Protein AF-A0A060T734-F1 (afdb_monomer)

Nearest PDB structures (foldseek):
  4v3p-assembly1_LH  TM=5.294E-01  e=1.440E-03  Triticum aestivum
  4v6i-assembly1_BH  TM=5.398E-01  e=3.340E-03  Saccharomyces cerevisiae

Organism: Blastobotrys adeninivorans (NCBI:txid409370)

pLDDT: mean 81.85, std 12.77, range [42.41, 95.62]

Solvent-accessible surface area (backbone atoms only — not comparable to full-atom values): 12735 Å² total; per-residue (Å²): 135,84,82,78,60,64,44,82,44,71,43,83,39,83,48,68,88,78,74,77,67,66,75,45,75,65,92,60,32,67,62,54,47,52,52,51,27,66,61,30,36,64,51,12,55,41,44,50,45,38,72,76,41,89,72,85,57,79,79,55,73,62,67,78,42,43,32,68,23,64,70,51,30,52,49,51,44,52,60,63,58,50,62,91,78,53,51,77,74,56,64,69,49,64,54,70,41,51,30,37,37,41,34,23,56,72,71,48,64,62,85,78,51,67,55,50,61,60,52,36,43,57,27,32,73,79,48,68,27,38,57,40,60,38,47,74,62,42,27,64,51,37,11,59,23,39,56,34,89,86,43,68,34,25,37,22,35,33,66,29,102,80,64,89,50,84,72,46,66,68,48,46,60,59,55,68,72,43,51,68,53,67,54,71,64,72,56,26,76,82,45,91,69,91,74,83,87,43,76,43,72,46,82,42,77,42,83,56,80,80,80,76,79,80,81,128

Radius of gyration: 24.1 Å; Cα contacts (8 Å, |Δi|>4): 321; chains: 1; bounding box: 54×39×92 Å

Structure (mmCIF, N/CA/C/O backbone):
data_AF-A0A060T734-F1
#
_entry.id   AF-A0A060T734-F1
#
loop_
_atom_site.group_PDB
_atom_site.id
_atom_site.type_symbol
_atom_site.label_atom_id
_atom_site.label_alt_id
_atom_site.label_comp_id
_atom_site.label_asym_id
_atom_site.label_entity_id
_atom_site.label_seq_id
_atom_site.pdbx_PDB_ins_code
_atom_site.Cartn_x
_atom_site.Cartn_y
_atom_site.Cartn_z
_atom_site.occupancy
_atom_site.B_iso_or_equiv
_atom_site.auth_seq_id
_atom_site.auth_comp_id
_atom_site.auth_asym_id
_atom_site.auth_atom_id
_atom_site.pdbx_PDB_model_num
ATOM 1 N N . MET A 1 1 ? -14.421 -9.591 -49.757 1.00 42.41 1 MET A N 1
ATOM 2 C CA . MET A 1 1 ? -13.595 -8.558 -49.090 1.00 42.41 1 MET A CA 1
ATOM 3 C C . MET A 1 1 ? -12.129 -8.926 -49.270 1.00 42.41 1 MET A C 1
ATOM 5 O O . MET A 1 1 ? -11.743 -10.010 -48.858 1.00 42.41 1 MET A O 1
ATOM 9 N N . ALA A 1 2 ? -11.332 -8.102 -49.953 1.00 51.59 2 ALA A N 1
ATOM 10 C CA . ALA A 1 2 ? -9.913 -8.394 -50.168 1.00 51.59 2 ALA A CA 1
ATOM 11 C C . ALA A 1 2 ? -9.102 -7.996 -48.924 1.00 51.59 2 ALA A C 1
ATOM 13 O O . ALA A 1 2 ? -9.102 -6.828 -48.549 1.00 51.59 2 ALA A O 1
ATOM 14 N N . LEU A 1 3 ? -8.414 -8.957 -48.301 1.00 57.66 3 LEU A N 1
ATOM 15 C CA . LEU A 1 3 ? -7.484 -8.716 -47.194 1.00 57.66 3 LEU A CA 1
ATOM 16 C C . LEU A 1 3 ? -6.341 -7.804 -47.666 1.00 57.66 3 LEU A C 1
ATOM 18 O O . LEU A 1 3 ? -5.528 -8.185 -48.513 1.00 57.66 3 LEU A O 1
ATOM 22 N N . GLU A 1 4 ? -6.286 -6.581 -47.139 1.00 69.69 4 GLU A N 1
ATOM 23 C CA . GLU A 1 4 ? -5.155 -5.679 -47.349 1.00 69.69 4 GLU A CA 1
ATOM 24 C C . GLU A 1 4 ? -3.894 -6.276 -46.714 1.00 69.69 4 GLU A C 1
ATOM 26 O O . GLU A 1 4 ? -3.856 -6.571 -45.518 1.00 69.69 4 GLU A O 1
ATOM 31 N N . LYS A 1 5 ? -2.841 -6.463 -47.518 1.00 78.44 5 LYS A N 1
ATOM 32 C CA . LYS A 1 5 ? -1.548 -6.959 -47.031 1.00 78.44 5 LYS A CA 1
ATOM 33 C C . LYS A 1 5 ? -0.946 -5.934 -46.060 1.00 78.44 5 LYS A C 1
ATOM 35 O O . LYS A 1 5 ? -0.824 -4.755 -46.396 1.00 78.44 5 LYS A O 1
ATOM 40 N N . ARG A 1 6 ? -0.561 -6.379 -44.861 1.00 83.69 6 ARG A N 1
ATOM 41 C CA . ARG A 1 6 ? 0.092 -5.553 -43.832 1.00 83.69 6 ARG A CA 1
ATOM 42 C C . ARG A 1 6 ? 1.538 -5.995 -43.641 1.00 83.69 6 ARG A C 1
ATOM 44 O O . ARG A 1 6 ? 1.807 -7.185 -43.515 1.00 83.69 6 ARG A O 1
ATOM 51 N N . ALA A 1 7 ? 2.453 -5.034 -43.590 1.00 84.88 7 ALA A N 1
ATOM 52 C CA . ALA A 1 7 ? 3.851 -5.268 -43.250 1.00 84.88 7 ALA A CA 1
ATOM 53 C C . ALA A 1 7 ? 4.059 -5.122 -41.7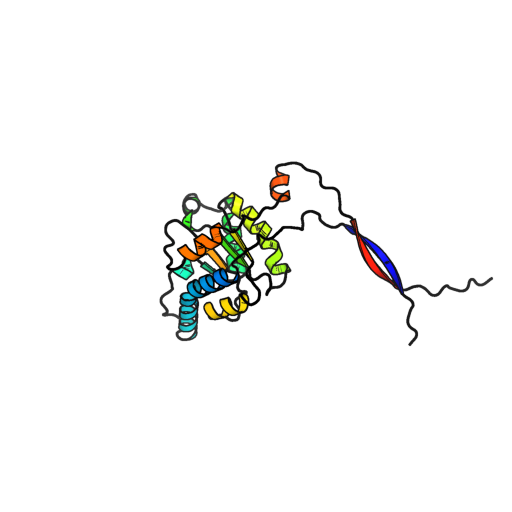40 1.00 84.88 7 ALA A C 1
ATOM 55 O O . ALA A 1 7 ? 3.438 -4.274 -41.097 1.00 84.88 7 ALA A O 1
ATOM 56 N N . THR A 1 8 ? 4.961 -5.924 -41.178 1.00 89.00 8 THR A N 1
ATOM 57 C CA . THR A 1 8 ? 5.454 -5.722 -39.811 1.00 89.00 8 THR A CA 1
ATOM 58 C C . THR A 1 8 ? 6.559 -4.668 -39.837 1.00 89.00 8 THR A C 1
ATOM 60 O O . THR A 1 8 ? 7.522 -4.811 -40.582 1.00 89.00 8 THR A O 1
ATOM 63 N N . VAL A 1 9 ? 6.440 -3.633 -39.008 1.00 88.81 9 VAL A N 1
ATOM 64 C CA . VAL A 1 9 ? 7.423 -2.556 -38.844 1.00 88.81 9 VAL A CA 1
ATOM 65 C C . VAL A 1 9 ? 7.776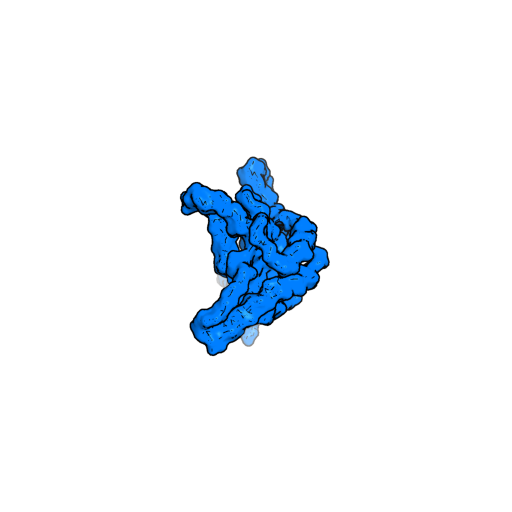 -2.435 -37.366 1.00 88.81 9 VAL A C 1
ATOM 67 O O . VAL A 1 9 ? 6.889 -2.274 -36.526 1.00 88.81 9 VAL A O 1
ATOM 70 N N . PHE A 1 10 ? 9.064 -2.478 -37.036 1.00 89.75 10 PHE A N 1
ATOM 71 C CA . PHE A 1 10 ? 9.544 -2.229 -35.678 1.00 89.75 10 PHE A CA 1
ATOM 72 C C . PHE A 1 10 ? 9.790 -0.735 -35.487 1.00 89.75 10 PHE A C 1
ATOM 74 O O . PHE A 1 10 ? 10.616 -0.146 -36.182 1.00 89.75 10 PHE A O 1
ATOM 81 N N . ARG A 1 11 ? 9.061 -0.114 -34.558 1.00 89.75 11 ARG A N 1
ATOM 82 C CA . ARG A 1 11 ? 9.262 1.288 -34.181 1.00 89.75 11 ARG A CA 1
ATOM 83 C C . ARG A 1 11 ? 10.166 1.357 -32.952 1.00 89.75 11 ARG A C 1
ATOM 85 O O . ARG A 1 11 ? 9.868 0.668 -31.976 1.00 89.75 11 ARG A O 1
ATOM 92 N N . PRO A 1 12 ? 11.239 2.160 -32.961 1.00 89.50 12 PRO A N 1
ATOM 93 C CA . PRO A 1 12 ? 12.033 2.372 -31.762 1.00 89.50 12 PRO A CA 1
ATOM 94 C C . PRO A 1 12 ? 11.203 3.148 -30.733 1.00 89.50 12 PRO A C 1
ATOM 96 O O . PRO A 1 12 ? 10.601 4.172 -31.049 1.00 89.50 12 PRO A O 1
ATOM 99 N N . VAL A 1 13 ? 11.164 2.647 -29.505 1.00 88.69 13 VAL A N 1
ATOM 100 C CA . VAL A 1 13 ? 10.526 3.277 -28.350 1.00 88.69 13 VAL A CA 1
ATOM 101 C C . VAL A 1 13 ? 11.570 3.380 -27.252 1.00 88.69 13 VAL A C 1
ATOM 103 O O . VAL A 1 13 ? 12.252 2.404 -26.931 1.00 88.69 13 VAL A O 1
ATOM 106 N N . LEU A 1 14 ? 11.701 4.574 -26.685 1.00 86.69 14 LEU A N 1
ATOM 107 C CA . LEU A 1 14 ? 12.561 4.803 -25.536 1.00 86.69 14 LEU A CA 1
ATOM 108 C C . LEU A 1 14 ? 11.895 4.215 -24.286 1.00 86.69 14 LEU A C 1
ATOM 110 O O . LEU A 1 14 ? 10.774 4.577 -23.939 1.00 86.69 14 LEU A O 1
ATOM 114 N N . ASP A 1 15 ? 12.585 3.295 -23.627 1.00 81.81 15 ASP A N 1
ATOM 115 C CA . ASP A 1 15 ? 12.164 2.666 -22.381 1.00 81.81 15 ASP A CA 1
ATOM 116 C C . ASP A 1 15 ? 12.811 3.398 -21.203 1.00 81.81 15 ASP A C 1
ATOM 118 O O . ASP A 1 15 ? 14.006 3.699 -21.233 1.00 81.81 15 ASP A O 1
ATOM 122 N N . ASN A 1 16 ? 12.038 3.683 -20.154 1.00 76.94 16 ASN A N 1
ATOM 123 C CA . ASN A 1 16 ? 12.560 4.389 -18.990 1.00 76.94 16 ASN A CA 1
ATOM 124 C C . ASN A 1 16 ? 13.268 3.394 -18.043 1.00 76.94 16 ASN A C 1
ATOM 126 O O . ASN A 1 16 ? 12.584 2.598 -17.387 1.00 76.94 16 ASN A O 1
ATOM 130 N N . PRO A 1 17 ? 14.609 3.449 -17.898 1.00 68.12 17 PRO A N 1
ATOM 131 C CA . PRO A 1 17 ? 15.371 2.506 -17.074 1.00 68.12 17 PRO A CA 1
ATOM 132 C C . PRO A 1 17 ? 15.104 2.654 -15.566 1.00 68.12 17 PRO A C 1
ATOM 134 O O . PRO A 1 17 ? 15.580 1.838 -14.777 1.00 68.12 17 PRO A O 1
ATOM 137 N N . TYR A 1 18 ? 14.357 3.684 -15.161 1.00 70.38 18 TYR A N 1
ATOM 138 C CA . TYR A 1 18 ? 14.021 4.002 -13.775 1.00 70.38 18 TYR A CA 1
ATOM 139 C C . TYR A 1 18 ? 12.612 3.547 -13.363 1.00 70.38 18 TYR A C 1
ATOM 141 O O . TYR A 1 18 ? 12.268 3.602 -12.187 1.00 70.38 18 TYR A O 1
ATOM 149 N N . THR A 1 19 ? 11.804 3.036 -14.299 1.00 66.81 19 THR A N 1
ATOM 150 C CA . THR A 1 19 ? 10.428 2.567 -14.016 1.00 66.81 19 THR A CA 1
ATOM 151 C C . THR A 1 19 ? 10.353 1.200 -13.342 1.00 66.81 19 THR A C 1
ATOM 153 O O . THR A 1 19 ? 9.304 0.825 -12.824 1.00 66.81 19 THR A O 1
ATOM 156 N N . LYS A 1 20 ? 11.453 0.442 -13.322 1.00 70.31 20 LYS A N 1
ATOM 157 C CA . LYS A 1 20 ? 11.514 -0.868 -12.668 1.00 70.31 20 LYS A CA 1
ATOM 158 C C . LYS A 1 20 ? 11.809 -0.686 -11.182 1.00 70.31 20 LYS A C 1
ATOM 160 O O . LYS A 1 20 ? 12.956 -0.812 -10.763 1.00 70.31 20 LYS A O 1
ATOM 165 N N . VAL A 1 21 ? 10.786 -0.337 -10.407 1.00 76.12 21 VAL A N 1
ATOM 166 C CA . VAL A 1 21 ? 10.871 -0.406 -8.946 1.00 76.12 21 VAL A CA 1
ATOM 167 C C . VAL A 1 21 ? 10.435 -1.798 -8.511 1.00 76.12 21 VAL A C 1
ATOM 169 O O . VAL A 1 21 ? 9.322 -2.235 -8.813 1.00 76.12 21 VAL A O 1
ATOM 172 N N . GLU A 1 22 ? 11.340 -2.508 -7.848 1.00 82.19 22 GLU A N 1
ATOM 173 C CA . GLU A 1 22 ? 11.054 -3.825 -7.296 1.00 82.19 22 GLU A CA 1
ATOM 174 C C . GLU A 1 22 ? 10.226 -3.675 -6.023 1.00 82.19 22 GLU A C 1
ATOM 176 O O . GLU A 1 22 ? 10.495 -2.829 -5.169 1.00 82.19 22 GLU A O 1
ATOM 181 N N . TRP A 1 23 ? 9.184 -4.492 -5.928 1.00 88.31 23 TRP A N 1
ATOM 182 C CA . TRP A 1 23 ? 8.407 -4.614 -4.706 1.00 88.31 23 TRP A CA 1
ATOM 183 C C . TRP A 1 23 ? 9.128 -5.588 -3.777 1.00 88.31 23 TRP A C 1
ATOM 185 O O . TRP A 1 23 ? 9.642 -6.599 -4.265 1.00 88.31 23 TRP A O 1
ATOM 195 N N . PRO A 1 24 ? 9.172 -5.316 -2.467 1.00 88.50 24 PRO A N 1
ATOM 196 C CA . PRO A 1 24 ? 9.787 -6.236 -1.525 1.00 88.50 24 PRO A CA 1
ATOM 197 C C . PRO A 1 24 ? 9.024 -7.567 -1.521 1.00 88.50 24 PRO A C 1
ATOM 199 O O . PRO A 1 24 ? 7.791 -7.595 -1.544 1.00 88.50 24 PRO A O 1
ATOM 202 N N . SER A 1 25 ? 9.763 -8.676 -1.527 1.00 83.25 25 SER A N 1
ATOM 203 C CA . SER A 1 25 ? 9.181 -10.015 -1.467 1.00 83.25 25 SER A CA 1
ATOM 204 C C . SER A 1 25 ? 8.690 -10.330 -0.059 1.00 83.25 25 SER A C 1
ATOM 206 O O . SER A 1 25 ? 9.354 -9.999 0.923 1.00 83.25 25 SER A O 1
ATOM 208 N N . VAL A 1 26 ? 7.554 -11.017 0.026 1.00 84.69 26 VAL A N 1
ATOM 209 C CA . VAL A 1 26 ? 6.894 -11.389 1.279 1.00 84.69 26 VAL A CA 1
ATOM 210 C C . VAL A 1 26 ? 6.763 -12.910 1.312 1.00 84.69 26 VAL A C 1
ATOM 212 O O . VAL A 1 26 ? 6.145 -13.479 0.414 1.00 84.69 26 VAL A O 1
ATOM 215 N N . SER A 1 27 ? 7.350 -13.567 2.315 1.00 80.06 27 SER A N 1
ATOM 216 C CA . SER A 1 27 ? 7.319 -15.035 2.440 1.00 80.06 27 SER A CA 1
ATOM 217 C C . SER A 1 27 ? 5.976 -15.549 2.976 1.00 80.06 27 SER A C 1
ATOM 219 O O . SER A 1 27 ? 5.422 -16.499 2.436 1.00 80.06 27 SER A O 1
ATOM 221 N N . ASP A 1 28 ? 5.415 -14.888 3.995 1.00 88.12 28 ASP A N 1
ATOM 222 C CA . ASP A 1 28 ? 4.201 -15.313 4.712 1.00 88.12 28 ASP A CA 1
ATOM 223 C C . ASP A 1 28 ? 2.985 -14.408 4.410 1.00 88.12 28 ASP A C 1
ATOM 225 O O . ASP A 1 28 ? 2.300 -13.910 5.305 1.00 88.12 28 ASP A O 1
ATOM 229 N N . GLY A 1 29 ? 2.706 -14.168 3.124 1.00 87.81 29 GLY A N 1
ATOM 230 C CA . GLY A 1 29 ? 1.639 -13.251 2.691 1.00 87.81 29 GLY A CA 1
ATOM 231 C C . GLY A 1 29 ? 0.219 -13.645 3.134 1.00 87.81 29 GLY A C 1
ATOM 232 O O . GLY A 1 29 ? -0.605 -12.769 3.405 1.00 87.81 29 GLY A O 1
ATOM 233 N N . GLU A 1 30 ? -0.074 -14.946 3.237 1.00 91.56 30 GLU A N 1
ATOM 234 C CA . GLU A 1 30 ? -1.381 -15.445 3.704 1.00 91.56 30 GLU A CA 1
ATOM 235 C C . GLU A 1 30 ? -1.593 -15.142 5.193 1.00 91.56 30 GLU A C 1
ATOM 237 O O . GLU A 1 30 ? -2.595 -14.523 5.545 1.00 91.56 30 GLU A O 1
ATOM 242 N N . LYS A 1 31 ? -0.608 -15.459 6.047 1.00 91.50 31 LYS A N 1
ATOM 243 C CA . LYS A 1 31 ? -0.665 -15.168 7.491 1.00 91.50 31 LYS A CA 1
ATOM 244 C C . LYS A 1 31 ? -0.808 -13.670 7.762 1.00 91.50 31 LYS A C 1
ATOM 246 O O . LYS A 1 31 ? -1.604 -13.267 8.601 1.00 91.50 31 LYS A O 1
ATOM 251 N N . LEU A 1 32 ? -0.082 -12.834 7.012 1.00 91.56 32 LEU A N 1
ATOM 252 C CA . LEU A 1 32 ? -0.225 -11.375 7.086 1.00 91.56 32 LEU A CA 1
ATOM 253 C C . LEU A 1 32 ? -1.646 -10.921 6.746 1.00 91.56 32 LEU A C 1
ATOM 255 O O . LEU A 1 32 ? -2.170 -10.016 7.388 1.00 91.56 32 LEU A O 1
ATOM 259 N N . THR A 1 33 ? -2.272 -11.545 5.745 1.00 93.06 33 THR A N 1
ATOM 260 C CA . THR A 1 33 ? -3.654 -11.231 5.365 1.00 93.06 33 THR A CA 1
ATOM 261 C C . THR A 1 33 ? -4.628 -11.635 6.470 1.00 93.06 33 THR A C 1
ATOM 263 O O . THR A 1 33 ? -5.528 -10.864 6.779 1.00 93.06 33 THR A O 1
ATOM 266 N N . GLU A 1 34 ? -4.451 -12.809 7.075 1.00 93.44 34 GLU A N 1
ATOM 267 C CA . GLU A 1 34 ? -5.296 -13.298 8.173 1.00 93.44 34 GLU A CA 1
ATOM 268 C C . GLU A 1 34 ? -5.215 -12.388 9.403 1.00 93.44 34 GLU A C 1
ATOM 270 O O . GLU A 1 34 ? -6.246 -11.917 9.880 1.00 93.44 34 GLU A O 1
ATOM 275 N N . LEU A 1 35 ? -4.000 -12.057 9.854 1.00 91.75 35 LEU A N 1
ATOM 276 C CA . LEU A 1 35 ? -3.783 -11.145 10.981 1.00 91.75 35 LEU A CA 1
ATOM 277 C C . LEU A 1 35 ? -4.329 -9.741 10.695 1.00 91.75 35 LEU A C 1
ATOM 279 O O . LEU A 1 35 ? -4.934 -9.119 11.567 1.00 91.75 35 LEU A O 1
ATOM 283 N N . LEU A 1 36 ? -4.161 -9.243 9.465 1.00 91.88 36 LEU A N 1
ATOM 284 C CA . LEU A 1 36 ? -4.734 -7.962 9.055 1.00 91.88 36 LEU A CA 1
ATOM 285 C C . LEU A 1 36 ? -6.268 -7.998 9.064 1.00 91.88 36 LEU A C 1
ATOM 287 O O . LEU A 1 36 ? -6.890 -7.024 9.471 1.00 91.88 36 LEU A O 1
ATOM 291 N N . CYS A 1 37 ? -6.887 -9.099 8.633 1.00 92.81 37 CYS A N 1
ATOM 292 C CA . CYS A 1 37 ? -8.341 -9.241 8.691 1.00 92.81 37 CYS A CA 1
ATOM 293 C C . CYS A 1 37 ? -8.831 -9.254 10.142 1.00 92.81 37 CYS A C 1
ATOM 295 O O . CYS A 1 37 ? -9.729 -8.481 10.460 1.00 92.81 37 CYS A O 1
ATOM 297 N N . ALA A 1 38 ? -8.188 -10.026 11.024 1.00 91.81 38 ALA A N 1
ATOM 298 C CA . ALA A 1 38 ? -8.514 -10.060 12.451 1.00 91.81 38 ALA A CA 1
ATOM 299 C C . ALA A 1 38 ? -8.401 -8.670 13.107 1.00 91.81 38 ALA A C 1
ATOM 301 O O . ALA A 1 38 ? -9.259 -8.271 13.892 1.00 91.81 38 ALA A O 1
ATOM 302 N N . LEU A 1 39 ? -7.392 -7.881 12.720 1.00 90.56 39 LEU A N 1
ATOM 303 C CA . LEU A 1 39 ? -7.229 -6.494 13.170 1.00 90.56 39 LEU A CA 1
ATOM 304 C C . LEU A 1 39 ? -8.381 -5.579 12.710 1.00 90.56 39 LEU A C 1
ATOM 306 O O . LEU A 1 39 ? -8.729 -4.620 13.400 1.00 90.56 39 LEU A O 1
ATOM 310 N N . LEU A 1 40 ? -8.957 -5.846 11.535 1.00 90.62 40 LEU A N 1
ATOM 311 C CA . LEU A 1 40 ? -9.993 -5.022 10.906 1.00 90.62 40 LEU A CA 1
ATOM 312 C C . LEU A 1 40 ? -11.424 -5.451 11.260 1.00 90.62 40 LEU A C 1
ATOM 314 O O . LEU A 1 40 ? -12.335 -4.644 11.083 1.00 90.62 40 LEU A O 1
ATOM 318 N N . GLU A 1 41 ? -11.641 -6.645 11.814 1.00 90.25 41 GLU A N 1
ATOM 319 C CA . GLU A 1 41 ? -12.969 -7.123 12.240 1.00 90.25 41 GLU A CA 1
ATOM 320 C C . GLU A 1 41 ? -13.739 -6.124 13.133 1.00 90.25 41 GLU A C 1
ATOM 322 O O . GLU A 1 41 ? -14.921 -5.875 12.865 1.00 90.25 41 GLU A O 1
ATOM 327 N N . PRO A 1 42 ? -13.121 -5.458 14.137 1.00 89.75 42 PRO A N 1
ATOM 328 C CA . PRO A 1 42 ? -13.816 -4.446 14.936 1.00 89.75 42 PRO A CA 1
ATOM 329 C C . PRO A 1 42 ? -14.321 -3.260 14.102 1.00 89.75 42 PRO A C 1
ATOM 331 O O . PRO A 1 42 ? -15.325 -2.632 14.450 1.00 89.75 42 PRO A O 1
ATOM 334 N N . VAL A 1 43 ? -13.636 -2.940 12.998 1.00 89.81 43 VAL A N 1
ATOM 335 C CA . VAL A 1 43 ? -14.051 -1.897 12.051 1.00 89.81 43 VAL A CA 1
ATOM 336 C C . VAL A 1 43 ? -15.262 -2.360 11.243 1.00 89.81 43 VAL A C 1
ATOM 338 O O . VAL A 1 43 ? -16.187 -1.569 11.053 1.00 89.81 43 VAL A O 1
ATOM 341 N N . GLY A 1 44 ? -15.301 -3.633 10.840 1.00 89.81 44 GLY A N 1
ATOM 342 C CA . GLY A 1 44 ? -16.466 -4.253 10.206 1.00 89.81 44 GLY A CA 1
ATOM 343 C C . GLY A 1 44 ? -17.722 -4.153 11.055 1.00 89.81 44 GLY A C 1
ATOM 344 O O . GLY A 1 44 ? -18.726 -3.592 10.612 1.00 89.81 44 GLY A O 1
ATOM 345 N N . VAL A 1 45 ? -17.637 -4.585 12.315 1.00 90.12 45 VAL A N 1
ATOM 346 C CA . VAL A 1 45 ? -18.753 -4.494 13.270 1.00 90.12 45 VAL A CA 1
ATOM 347 C C . VAL A 1 45 ? -19.224 -3.046 13.428 1.00 90.12 45 VAL A C 1
ATOM 349 O O . VAL A 1 45 ? -20.422 -2.765 13.382 1.00 90.12 45 VAL A O 1
ATOM 352 N N . TYR A 1 46 ? -18.293 -2.097 13.556 1.00 90.19 46 TYR A N 1
ATOM 353 C CA . TYR A 1 46 ? -18.627 -0.675 13.636 1.00 90.19 46 TYR A CA 1
ATOM 354 C C . TYR A 1 46 ? -19.357 -0.166 12.384 1.00 90.19 46 TYR A C 1
ATOM 356 O O . TYR A 1 46 ? -20.368 0.531 12.501 1.00 90.19 46 TYR A O 1
ATOM 364 N N . ASN A 1 47 ? -18.884 -0.530 11.191 1.00 89.38 47 ASN A N 1
ATOM 365 C CA . ASN A 1 47 ? -19.494 -0.124 9.927 1.00 89.38 47 ASN A CA 1
ATOM 366 C C . ASN A 1 47 ? -20.898 -0.713 9.748 1.00 89.38 47 ASN A C 1
ATOM 368 O O . ASN A 1 47 ? -21.797 -0.013 9.278 1.00 89.38 47 ASN A O 1
ATOM 372 N N . GLU A 1 48 ? -21.126 -1.960 10.164 1.00 88.06 48 GLU A N 1
ATOM 373 C CA . GLU A 1 48 ? -22.457 -2.569 10.148 1.00 88.06 48 GLU A CA 1
ATOM 374 C C . GLU A 1 48 ? -23.436 -1.866 11.089 1.00 88.06 48 GLU A C 1
ATOM 376 O O . GLU A 1 48 ? -24.568 -1.568 10.696 1.00 88.06 48 GLU A O 1
ATOM 381 N N . ILE A 1 49 ? -23.011 -1.575 12.323 1.00 86.88 49 ILE A N 1
ATOM 382 C CA . ILE A 1 49 ? -23.857 -0.873 13.296 1.00 86.88 49 ILE A CA 1
ATOM 383 C C . ILE A 1 49 ? -24.171 0.529 12.779 1.00 86.88 49 ILE A C 1
ATOM 385 O O . ILE A 1 49 ? -25.326 0.941 12.826 1.00 86.88 49 ILE A O 1
ATOM 389 N N . LYS A 1 50 ? -23.186 1.233 12.211 1.00 87.81 50 LYS A N 1
ATOM 390 C CA . LYS A 1 50 ? -23.368 2.566 11.624 1.00 87.81 50 LYS A CA 1
ATOM 391 C C . LYS A 1 50 ? -24.338 2.567 10.435 1.00 87.81 50 LYS A C 1
ATOM 393 O O . LYS A 1 50 ? -25.100 3.515 10.278 1.00 87.81 50 LYS A O 1
ATOM 398 N N . LYS A 1 51 ? -24.335 1.514 9.607 1.00 85.19 51 LYS A N 1
ATOM 399 C CA . LYS A 1 51 ? -25.305 1.341 8.508 1.00 85.19 51 LYS A CA 1
ATOM 400 C C . LYS A 1 51 ? -26.735 1.130 9.029 1.00 85.19 51 LYS A C 1
ATOM 402 O O . LYS A 1 51 ? -27.676 1.593 8.394 1.00 85.19 51 LYS A O 1
ATOM 407 N N . LYS A 1 52 ? -26.902 0.433 10.161 1.00 83.12 52 LYS A N 1
ATOM 408 C CA . LYS A 1 52 ? -28.216 0.092 10.750 1.00 83.12 52 LYS A CA 1
ATOM 409 C C . LYS A 1 52 ? -28.787 1.199 11.644 1.00 83.12 52 LYS A C 1
ATOM 411 O O . LYS A 1 52 ? -29.970 1.510 11.555 1.00 83.12 52 LYS A O 1
ATOM 416 N N . HIS A 1 53 ? -27.958 1.792 12.496 1.00 71.50 53 HIS A N 1
ATOM 417 C CA . HIS A 1 53 ? -28.309 2.856 13.431 1.00 71.50 53 HIS A CA 1
ATOM 418 C C . HIS A 1 53 ? -27.506 4.098 13.058 1.00 71.50 53 HIS A C 1
ATOM 420 O O . HIS A 1 53 ? -26.295 4.151 13.252 1.00 71.50 53 HIS A O 1
ATOM 426 N N . ASN A 1 54 ? -28.195 5.091 12.500 1.00 67.50 54 ASN A N 1
ATOM 427 C CA . ASN A 1 54 ? -27.628 6.190 11.719 1.00 67.50 54 ASN A CA 1
ATOM 428 C C . ASN A 1 54 ? -26.635 7.118 12.464 1.00 67.50 54 ASN A C 1
ATOM 430 O O . ASN A 1 54 ? -26.216 8.095 11.847 1.00 67.50 54 ASN A O 1
ATOM 434 N N . GLN A 1 55 ? -26.253 6.873 13.738 1.00 63.16 55 GLN A N 1
ATOM 435 C CA . GLN A 1 55 ? -25.198 7.660 14.411 1.00 63.16 55 GLN A CA 1
ATOM 436 C C . GLN A 1 55 ? -24.597 7.156 15.752 1.00 63.16 55 GLN A C 1
ATOM 438 O O . GLN A 1 55 ? -23.492 7.590 16.067 1.00 63.16 55 GLN A O 1
ATOM 443 N N . ASP A 1 56 ? -25.198 6.234 16.518 1.00 63.12 56 ASP A N 1
ATOM 444 C CA . ASP A 1 56 ? -24.793 6.008 17.935 1.00 63.12 56 ASP A CA 1
ATOM 445 C C . ASP A 1 56 ? -23.779 4.869 18.203 1.00 63.12 56 ASP A C 1
ATOM 447 O O . ASP A 1 56 ? -23.689 4.332 19.310 1.00 63.12 56 ASP A O 1
ATOM 451 N N . ALA A 1 57 ? -22.989 4.463 17.207 1.00 73.50 57 ALA A N 1
ATOM 452 C CA . ALA A 1 57 ? -22.005 3.393 17.386 1.00 73.50 57 ALA A CA 1
ATOM 453 C C . ALA A 1 57 ? -20.715 3.898 18.060 1.00 73.50 57 ALA A C 1
ATOM 455 O O . ALA A 1 57 ? -20.087 4.855 17.598 1.00 73.50 57 ALA A O 1
ATOM 456 N N . LYS A 1 58 ? -20.254 3.207 19.112 1.00 80.38 58 LYS A N 1
ATOM 457 C CA . LYS A 1 58 ? -18.950 3.476 19.742 1.00 80.38 58 LYS A CA 1
ATOM 458 C C . LYS A 1 58 ? -17.822 3.207 18.739 1.00 80.38 58 LYS A C 1
ATOM 460 O O . LYS A 1 58 ? -17.662 2.080 18.274 1.00 80.38 58 LYS A O 1
ATOM 465 N N . ARG A 1 59 ? -17.031 4.237 18.423 1.00 82.75 59 ARG A N 1
ATOM 466 C CA . ARG A 1 59 ? -15.909 4.140 17.478 1.00 82.75 59 ARG A CA 1
ATOM 467 C C . ARG A 1 59 ? -14.792 3.241 18.043 1.00 82.75 59 ARG A C 1
ATOM 469 O O . ARG A 1 59 ? -14.339 3.495 19.161 1.00 82.75 59 ARG A O 1
ATOM 476 N N . PRO A 1 60 ? -14.326 2.218 17.301 1.00 84.31 60 PRO A N 1
ATOM 477 C CA . PRO A 1 60 ? -13.175 1.415 17.700 1.00 84.31 60 PRO A CA 1
ATOM 478 C C . PRO A 1 60 ? -11.893 2.247 17.695 1.00 84.31 60 PRO A C 1
ATOM 480 O O . PRO A 1 60 ? -11.666 3.020 16.763 1.00 84.31 60 PRO A O 1
ATOM 483 N N . LYS A 1 61 ? -11.015 2.019 18.680 1.00 82.88 61 LYS A N 1
ATOM 484 C CA . LYS A 1 61 ? -9.688 2.659 18.752 1.00 82.88 61 LYS A CA 1
ATOM 485 C C . LYS A 1 61 ? -8.835 2.378 17.508 1.00 82.88 61 LYS A C 1
ATOM 487 O O . LYS A 1 61 ? -8.129 3.254 17.032 1.00 82.88 61 LYS A O 1
ATOM 492 N N . VAL A 1 62 ? -8.979 1.185 16.925 1.00 84.94 62 VAL A N 1
ATOM 493 C CA . VAL A 1 62 ? -8.271 0.768 15.701 1.00 84.94 62 VAL A CA 1
ATOM 494 C C . VAL A 1 62 ? -8.486 1.754 14.545 1.00 84.94 62 VAL A C 1
ATOM 496 O O . VAL A 1 62 ? -7.572 2.012 13.771 1.00 84.94 62 VAL A O 1
ATOM 499 N N . LEU A 1 63 ? -9.665 2.381 14.450 1.00 85.38 63 LEU A N 1
ATOM 500 C CA . LEU A 1 63 ? -9.987 3.318 13.368 1.00 85.38 63 LEU A CA 1
ATOM 501 C C . LEU A 1 63 ? -9.235 4.660 13.470 1.00 85.38 63 LEU A C 1
ATOM 503 O O . LEU A 1 63 ? -9.338 5.489 12.568 1.00 85.38 63 LEU A O 1
ATOM 507 N N . GLU A 1 64 ? -8.547 4.930 14.577 1.00 84.31 64 GLU A N 1
ATOM 508 C CA . GLU A 1 64 ? -7.677 6.106 14.724 1.00 84.31 64 GLU A CA 1
ATOM 509 C C . GLU A 1 64 ? -6.275 5.821 14.172 1.00 84.31 64 GLU A C 1
ATOM 511 O O . GLU A 1 64 ? -5.643 6.692 13.579 1.00 84.31 64 GLU A O 1
ATOM 516 N N . SER A 1 65 ? -5.827 4.573 14.282 1.00 86.81 65 SER A N 1
ATOM 517 C CA . SER A 1 65 ? -4.483 4.138 13.891 1.00 86.81 65 SER A CA 1
ATOM 518 C C . SER A 1 65 ? -4.408 3.565 12.475 1.00 86.81 65 SER A C 1
ATOM 520 O O . SER A 1 65 ? -3.316 3.306 11.968 1.00 86.81 65 SER A O 1
ATOM 522 N N . VAL A 1 66 ? -5.555 3.358 11.823 1.00 90.44 66 VAL A N 1
ATOM 523 C CA . VAL A 1 66 ? -5.649 2.722 10.506 1.00 90.44 66 VAL A CA 1
ATOM 524 C C . VAL A 1 66 ? -6.275 3.655 9.476 1.00 90.44 66 VAL A C 1
ATOM 526 O O . VAL A 1 66 ? -7.288 4.308 9.713 1.00 90.44 66 VAL A O 1
ATOM 529 N N . THR A 1 67 ? -5.683 3.676 8.286 1.00 92.12 67 THR A N 1
ATOM 530 C CA . THR A 1 67 ? -6.250 4.280 7.076 1.00 92.12 67 THR A CA 1
ATOM 531 C C . THR A 1 67 ? -6.739 3.179 6.151 1.00 92.12 67 THR A C 1
ATOM 533 O O . THR A 1 67 ? -6.041 2.186 5.954 1.00 92.12 67 THR A O 1
ATOM 536 N N . ILE A 1 68 ? -7.934 3.348 5.586 1.00 92.69 68 ILE A N 1
ATOM 537 C CA . ILE A 1 68 ? -8.564 2.349 4.722 1.00 92.69 68 ILE A CA 1
ATOM 538 C C . ILE A 1 68 ? -8.909 3.007 3.388 1.00 92.69 68 ILE A C 1
ATOM 540 O O . ILE A 1 68 ? -9.535 4.068 3.341 1.00 92.69 68 ILE A O 1
ATOM 544 N N . GLY A 1 69 ? -8.514 2.356 2.300 1.00 91.81 69 GLY A N 1
ATOM 545 C CA . GLY A 1 69 ? -8.798 2.775 0.937 1.00 91.81 69 GLY A CA 1
ATOM 546 C C . GLY A 1 69 ? -7.704 3.635 0.309 1.00 91.81 69 GLY A C 1
ATOM 547 O O . GLY A 1 69 ? -6.861 4.234 0.972 1.00 91.81 69 GLY A O 1
ATOM 548 N N . PHE A 1 70 ? -7.756 3.709 -1.022 1.00 92.62 70 PHE A N 1
ATOM 549 C CA . PHE A 1 70 ? -6.727 4.330 -1.851 1.00 92.62 70 PHE A CA 1
ATOM 550 C C . PHE A 1 70 ? -6.423 5.782 -1.451 1.00 92.62 70 PHE A C 1
ATOM 552 O O . PHE A 1 70 ? -5.312 6.092 -1.036 1.00 92.62 70 PHE A O 1
ATOM 559 N N . ASN A 1 71 ? -7.425 6.662 -1.505 1.00 93.06 71 ASN A N 1
ATOM 560 C CA . ASN A 1 71 ? -7.231 8.092 -1.247 1.00 93.06 71 ASN A CA 1
ATOM 561 C C . ASN A 1 71 ? -6.790 8.373 0.193 1.00 93.06 71 ASN A C 1
ATOM 563 O O . ASN A 1 71 ? -5.937 9.228 0.412 1.00 93.06 71 ASN A O 1
ATOM 567 N N . SER A 1 72 ? -7.366 7.663 1.170 1.00 92.31 72 SER A N 1
ATOM 568 C CA . SER A 1 72 ? -7.036 7.873 2.581 1.00 92.31 72 SER A CA 1
ATOM 569 C C . SER A 1 72 ? -5.590 7.493 2.872 1.00 92.31 72 SER A C 1
ATOM 571 O O . SER A 1 72 ? -4.904 8.233 3.573 1.00 92.31 72 SER A O 1
ATOM 573 N N . THR A 1 73 ? -5.132 6.351 2.354 1.00 93.50 73 THR A N 1
ATOM 574 C CA . THR A 1 73 ? -3.763 5.883 2.574 1.00 93.50 73 THR A CA 1
ATOM 575 C C . THR A 1 73 ? -2.761 6.726 1.791 1.00 93.50 73 THR A C 1
ATOM 577 O O . THR A 1 73 ? -1.764 7.147 2.368 1.00 93.50 73 THR A O 1
ATOM 580 N N . THR A 1 74 ? -3.036 7.055 0.525 1.00 93.56 74 THR A N 1
ATOM 581 C CA . THR A 1 74 ? -2.158 7.922 -0.278 1.00 93.56 74 THR A CA 1
ATOM 582 C C . THR A 1 74 ? -1.987 9.290 0.374 1.00 93.56 74 THR A C 1
ATOM 584 O O . THR A 1 74 ? -0.857 9.692 0.634 1.00 93.56 74 THR A O 1
ATOM 587 N N . LYS A 1 75 ? -3.091 9.950 0.753 1.00 92.06 75 LYS A N 1
ATOM 588 C CA . LYS A 1 75 ? -3.046 11.241 1.447 1.00 92.06 75 LYS A CA 1
ATOM 589 C C . LYS A 1 75 ? -2.247 11.161 2.749 1.00 92.06 75 LYS A C 1
ATOM 591 O O . LYS A 1 75 ? -1.416 12.018 3.007 1.00 92.06 75 LYS A O 1
ATOM 596 N N . ALA A 1 76 ? -2.458 10.120 3.554 1.00 90.44 76 ALA A N 1
ATOM 597 C CA . ALA A 1 76 ? -1.749 9.966 4.822 1.00 90.44 76 ALA A CA 1
ATOM 598 C C . ALA A 1 76 ? -0.226 9.829 4.655 1.00 90.44 76 ALA A C 1
ATOM 600 O O . ALA A 1 76 ? 0.520 10.336 5.490 1.00 90.44 76 ALA A O 1
ATOM 601 N N . VAL A 1 77 ? 0.228 9.160 3.593 1.00 91.44 77 VAL A N 1
ATOM 602 C CA . VAL A 1 77 ? 1.659 9.016 3.291 1.00 91.44 77 VAL A CA 1
ATOM 603 C C . VAL A 1 77 ? 2.228 10.297 2.661 1.00 91.44 77 VAL A C 1
ATOM 605 O O . VAL A 1 77 ? 3.368 10.659 2.942 1.00 91.44 77 VAL A O 1
ATOM 608 N N . GLU A 1 78 ? 1.448 11.019 1.853 1.00 90.19 78 GLU A N 1
ATOM 609 C CA . GLU A 1 78 ? 1.833 12.328 1.300 1.00 90.19 78 GLU A CA 1
ATOM 610 C C . GLU A 1 78 ? 1.969 13.396 2.398 1.00 90.19 78 GLU A C 1
ATOM 612 O O . GLU A 1 78 ? 2.994 14.078 2.475 1.00 90.19 78 GLU A O 1
ATOM 617 N N . ASP A 1 79 ? 0.989 13.482 3.302 1.00 86.62 79 ASP A N 1
ATOM 618 C CA . ASP A 1 79 ? 0.961 14.425 4.428 1.00 86.62 79 ASP A CA 1
ATOM 619 C C . ASP A 1 79 ? 2.152 14.217 5.390 1.00 86.62 79 ASP A C 1
ATOM 621 O O . ASP A 1 79 ? 2.553 15.127 6.119 1.00 86.62 79 ASP A O 1
ATOM 625 N N . GLN A 1 80 ? 2.754 13.024 5.413 1.00 83.56 80 GLN A N 1
ATOM 626 C CA . GLN A 1 80 ? 3.952 12.740 6.207 1.00 83.56 80 GLN A CA 1
ATOM 627 C C . GLN A 1 80 ? 5.204 13.449 5.665 1.00 83.56 80 GLN A C 1
ATOM 629 O O . GLN A 1 80 ? 6.086 13.812 6.444 1.00 83.56 80 GLN A O 1
ATOM 634 N N . VAL A 1 81 ? 5.285 13.675 4.353 1.00 79.06 81 VAL A N 1
ATOM 635 C CA . VAL A 1 81 ? 6.452 14.281 3.687 1.00 79.06 81 VAL A CA 1
ATOM 636 C C . VAL A 1 81 ? 6.391 15.810 3.698 1.00 79.06 81 VAL A C 1
ATOM 638 O O . VAL A 1 81 ? 7.434 16.463 3.644 1.00 79.06 81 VAL A O 1
ATOM 641 N N . ASP A 1 82 ? 5.197 16.398 3.789 1.00 75.44 82 ASP A N 1
ATOM 642 C CA . ASP A 1 82 ? 4.988 17.849 3.726 1.00 75.44 82 ASP A CA 1
ATOM 643 C C . ASP A 1 82 ? 5.380 18.544 5.051 1.00 75.44 82 ASP A C 1
ATOM 645 O O . ASP A 1 82 ? 4.547 18.943 5.865 1.00 75.44 82 ASP A O 1
ATOM 649 N N . ILE A 1 83 ? 6.692 18.653 5.291 1.00 63.06 83 ILE A N 1
ATOM 650 C CA . ILE A 1 83 ? 7.289 19.273 6.489 1.00 63.06 83 ILE A CA 1
ATOM 651 C C . ILE A 1 83 ? 6.995 20.780 6.535 1.00 63.06 83 ILE A C 1
ATOM 653 O O . ILE A 1 83 ? 6.813 21.338 7.612 1.00 63.06 83 ILE A O 1
ATOM 657 N N . SER A 1 84 ? 6.902 21.443 5.378 1.00 58.59 84 SER A N 1
ATOM 658 C CA . SER A 1 84 ? 6.733 22.900 5.284 1.00 58.59 84 SER A CA 1
ATOM 659 C C . SER A 1 84 ? 5.365 23.409 5.746 1.00 58.59 84 SER A C 1
ATOM 661 O O . SER A 1 84 ? 5.212 24.611 5.951 1.00 58.59 84 SER A O 1
ATOM 663 N N . ARG A 1 85 ? 4.371 22.525 5.904 1.00 59.94 85 ARG A N 1
ATOM 664 C CA . ARG A 1 85 ? 3.022 22.883 6.370 1.00 59.94 85 ARG A CA 1
ATOM 665 C C . ARG A 1 85 ? 2.753 22.559 7.836 1.00 59.94 85 ARG A C 1
ATOM 667 O O . ARG A 1 85 ? 1.727 22.998 8.350 1.00 59.94 85 ARG A O 1
ATOM 674 N N . LYS A 1 86 ? 3.625 21.799 8.504 1.00 64.19 86 LYS A N 1
ATOM 675 C CA . LYS A 1 86 ? 3.384 21.360 9.884 1.00 64.19 86 LYS A CA 1
ATOM 676 C C . LYS A 1 86 ? 3.878 22.406 10.875 1.00 64.19 86 LYS A C 1
ATOM 678 O O . LYS A 1 86 ? 5.009 22.872 10.783 1.00 64.19 86 LYS A O 1
ATOM 683 N N . SER A 1 87 ? 3.022 22.763 11.830 1.00 61.97 87 SER A N 1
ATOM 684 C CA . SER A 1 87 ? 3.440 23.557 12.987 1.00 61.97 87 SER A CA 1
ATOM 685 C C . SER A 1 87 ? 4.432 22.767 13.854 1.00 61.97 87 SER A C 1
ATOM 687 O O . SER A 1 87 ? 4.420 21.535 13.835 1.00 61.97 87 SER A 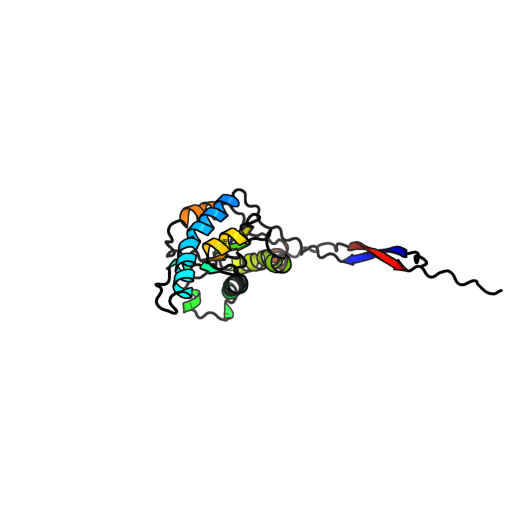O 1
ATOM 689 N N . ASP A 1 88 ? 5.246 23.445 14.673 1.00 63.00 88 ASP A N 1
ATOM 690 C CA . ASP A 1 88 ? 6.175 22.780 15.611 1.00 63.00 88 ASP A CA 1
ATOM 691 C C . ASP A 1 88 ? 5.467 21.734 16.498 1.00 63.00 88 ASP A C 1
ATOM 693 O O . ASP A 1 88 ? 6.004 20.659 16.753 1.00 63.00 88 ASP A O 1
ATOM 697 N N . LYS A 1 89 ? 4.198 21.974 16.860 1.00 60.22 89 LYS A N 1
ATOM 698 C CA . LYS A 1 89 ? 3.367 21.027 17.627 1.00 60.22 89 LYS A CA 1
ATOM 699 C C . LYS A 1 89 ? 2.938 19.781 16.842 1.00 60.22 89 LYS A C 1
ATOM 701 O O . LYS A 1 89 ? 2.673 18.746 17.444 1.00 60.22 89 LYS A O 1
ATOM 706 N N . GLU A 1 90 ? 2.808 19.866 15.521 1.00 62.00 90 GLU A N 1
ATOM 707 C CA . GLU A 1 90 ? 2.503 18.716 14.650 1.00 62.00 90 GLU A CA 1
ATOM 708 C C . GLU A 1 90 ? 3.760 17.940 14.263 1.00 62.00 90 GLU A C 1
ATOM 710 O O . GLU A 1 90 ? 3.678 16.753 13.955 1.00 62.00 90 GLU A O 1
ATOM 715 N N . LEU A 1 91 ? 4.925 18.585 14.312 1.00 61.28 91 LEU A N 1
ATOM 716 C CA . LEU A 1 91 ? 6.216 17.931 14.128 1.00 61.28 91 LEU A CA 1
ATOM 717 C C . LEU A 1 91 ? 6.572 17.027 15.319 1.00 61.28 91 LEU A C 1
ATOM 719 O O . LEU A 1 91 ? 7.158 15.967 15.095 1.00 61.28 91 LEU A O 1
ATOM 723 N N . GLU A 1 92 ? 6.166 17.408 16.537 1.00 58.53 92 GLU A N 1
ATOM 724 C CA . GLU A 1 92 ? 6.332 16.620 17.771 1.00 58.53 92 GLU A CA 1
ATOM 725 C C . GLU A 1 92 ? 5.405 15.396 17.860 1.00 58.53 92 GLU A C 1
ATOM 727 O O . GLU A 1 92 ? 5.723 14.434 18.559 1.00 58.53 92 GLU A O 1
ATOM 732 N N . ARG A 1 93 ? 4.290 15.361 17.114 1.00 60.47 93 ARG A N 1
ATOM 733 C CA . ARG A 1 93 ? 3.423 14.173 17.015 1.00 60.47 93 ARG A CA 1
ATOM 734 C C . ARG A 1 93 ? 4.046 13.123 16.090 1.00 60.47 93 ARG A C 1
ATOM 736 O O . ARG A 1 93 ? 3.512 12.812 15.031 1.00 60.47 93 ARG A O 1
ATOM 743 N N . GLN A 1 94 ? 5.171 12.543 16.500 1.00 54.53 94 GLN A N 1
ATOM 744 C CA . GLN A 1 94 ? 5.796 11.414 15.795 1.00 54.53 94 GLN A CA 1
ATOM 745 C C . GLN A 1 94 ? 4.885 10.171 15.733 1.00 54.53 94 GLN A C 1
ATOM 747 O O . GLN A 1 94 ? 5.089 9.291 14.903 1.00 54.53 94 GLN A O 1
ATOM 752 N N . HIS A 1 95 ? 3.848 10.112 16.575 1.00 56.41 95 HIS A N 1
ATOM 753 C CA . HIS A 1 95 ? 2.924 8.979 16.682 1.00 56.41 95 HIS A CA 1
ATOM 754 C C . HIS A 1 95 ? 1.892 8.872 15.548 1.00 56.41 95 HIS A C 1
ATOM 756 O O . HIS A 1 95 ? 1.190 7.866 15.482 1.00 56.41 95 HIS A O 1
ATOM 762 N N . ASP A 1 96 ? 1.800 9.868 14.661 1.00 72.81 96 ASP A N 1
ATOM 763 C CA . ASP A 1 96 ? 0.855 9.852 13.537 1.00 72.81 96 ASP A CA 1
ATOM 764 C C . ASP A 1 96 ? 1.489 9.404 12.214 1.00 72.81 96 ASP A C 1
ATOM 766 O O . ASP A 1 96 ? 0.791 9.329 11.206 1.00 72.81 96 ASP A O 1
ATOM 770 N N . ASP A 1 97 ? 2.781 9.084 12.160 1.00 86.00 97 ASP A N 1
ATOM 771 C CA . ASP A 1 97 ? 3.413 8.716 10.891 1.00 86.00 97 ASP A CA 1
ATOM 772 C C . ASP A 1 97 ? 2.968 7.307 10.428 1.00 86.00 97 ASP A C 1
ATOM 774 O O . ASP A 1 97 ? 2.806 6.361 11.208 1.00 86.00 97 ASP A O 1
ATOM 778 N N . VAL A 1 98 ? 2.717 7.164 9.122 1.00 90.31 98 VAL A N 1
ATOM 779 C CA . VAL A 1 98 ? 2.352 5.879 8.518 1.00 90.31 98 VAL A CA 1
ATOM 780 C C . VAL A 1 98 ? 3.603 5.019 8.456 1.00 90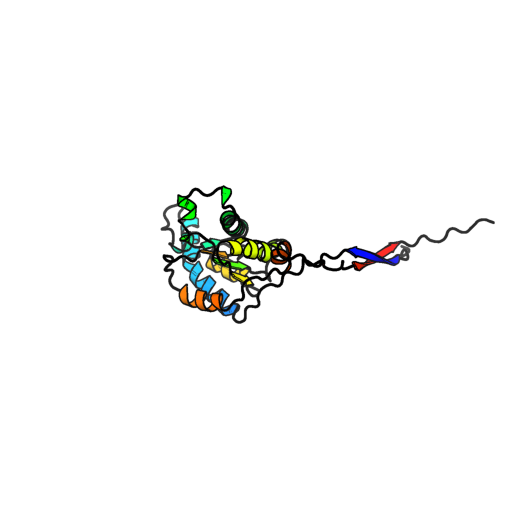.31 98 VAL A C 1
ATOM 782 O O . VAL A 1 98 ? 4.590 5.361 7.816 1.00 90.31 98 VAL A O 1
ATOM 785 N N . SER A 1 99 ? 3.537 3.864 9.097 1.00 90.56 99 SER A N 1
ATOM 786 C CA . SER A 1 99 ? 4.667 2.942 9.239 1.00 90.56 99 SER A CA 1
ATOM 787 C C . SER A 1 99 ? 4.599 1.769 8.265 1.00 90.56 99 SER A C 1
ATOM 789 O O . SER A 1 99 ? 5.626 1.264 7.817 1.00 90.56 99 SER A O 1
ATOM 791 N N . VAL A 1 100 ? 3.390 1.326 7.910 1.00 92.81 100 VAL A N 1
ATOM 792 C CA . VAL A 1 100 ? 3.171 0.146 7.069 1.00 92.81 100 VAL A CA 1
ATOM 793 C C . VAL A 1 100 ? 2.042 0.425 6.095 1.00 92.81 100 VAL A C 1
ATOM 795 O O . VAL A 1 100 ? 1.010 0.964 6.481 1.00 92.81 100 VAL A O 1
ATOM 798 N N . VAL A 1 101 ? 2.221 0.034 4.838 1.00 95.06 101 VAL A N 1
ATOM 799 C CA . VAL A 1 101 ? 1.207 0.114 3.787 1.00 95.06 101 VAL A CA 1
ATOM 800 C C . VAL A 1 101 ? 1.038 -1.262 3.155 1.00 95.06 101 VAL A C 1
ATOM 802 O O . VAL A 1 101 ? 1.981 -1.819 2.591 1.00 95.06 101 VAL A O 1
ATOM 805 N N . PHE A 1 102 ? -0.175 -1.796 3.223 1.00 95.19 102 PHE A N 1
ATOM 806 C CA . PHE A 1 102 ? -0.584 -3.050 2.604 1.00 95.19 102 PHE A CA 1
ATOM 807 C C . PHE A 1 102 ? -1.319 -2.770 1.296 1.00 95.19 102 PHE A C 1
ATOM 809 O O . PHE A 1 102 ? -2.256 -1.970 1.254 1.00 95.19 102 PHE A O 1
ATOM 816 N N . VAL A 1 103 ? -0.904 -3.445 0.222 1.00 95.62 103 VAL A N 1
ATOM 817 C CA . VAL A 1 103 ? -1.488 -3.272 -1.112 1.00 95.62 103 VAL A CA 1
ATOM 818 C C . VAL A 1 103 ? -1.808 -4.637 -1.734 1.00 95.62 103 VAL A C 1
ATOM 820 O O . VAL A 1 103 ? -0.886 -5.423 -1.981 1.00 95.62 103 VAL A O 1
ATOM 823 N N . PRO A 1 104 ? -3.078 -4.925 -2.083 1.00 94.31 104 PRO A N 1
ATOM 824 C CA . PRO A 1 104 ? -3.483 -6.139 -2.792 1.00 94.31 104 PRO A CA 1
ATOM 825 C C . PRO A 1 104 ? -3.195 -6.007 -4.289 1.00 94.31 104 PRO A C 1
ATOM 827 O O . PRO A 1 104 ? -4.085 -6.008 -5.135 1.00 94.31 104 PRO A O 1
ATOM 830 N N . ARG A 1 105 ? -1.911 -5.862 -4.635 1.00 91.75 105 ARG A N 1
ATOM 831 C CA . ARG A 1 105 ? -1.440 -5.576 -6.001 1.00 91.75 105 ARG A CA 1
ATOM 832 C C . ARG A 1 105 ? -1.939 -6.586 -7.040 1.00 91.75 105 ARG A C 1
ATOM 834 O O . ARG A 1 105 ? -2.109 -6.219 -8.197 1.00 91.75 105 ARG A O 1
ATOM 841 N N . SER A 1 106 ? -2.149 -7.837 -6.638 1.00 89.94 106 SER A N 1
ATOM 842 C CA . SER A 1 106 ? -2.645 -8.905 -7.515 1.00 89.94 106 SER A CA 1
ATOM 843 C C . SER A 1 106 ? -4.127 -8.754 -7.883 1.00 89.94 106 SER A C 1
ATOM 845 O O . SER A 1 106 ? -4.554 -9.336 -8.879 1.00 89.94 106 SER A O 1
ATOM 847 N N . ASP A 1 107 ? -4.888 -7.976 -7.107 1.00 91.19 107 ASP A N 1
ATOM 848 C CA . ASP A 1 107 ? -6.342 -7.830 -7.236 1.00 91.19 107 ASP A CA 1
ATOM 849 C C . ASP A 1 107 ? -6.762 -6.472 -7.832 1.00 91.19 107 ASP A C 1
ATOM 851 O O . ASP A 1 107 ? -7.896 -6.323 -8.283 1.00 91.19 107 ASP A O 1
ATOM 855 N N . ILE A 1 108 ? -5.863 -5.479 -7.864 1.00 91.88 108 ILE A N 1
ATOM 856 C CA . ILE A 1 108 ? -6.157 -4.115 -8.341 1.00 91.88 108 ILE A CA 1
ATOM 857 C C . ILE A 1 108 ? -5.389 -3.754 -9.615 1.00 91.88 10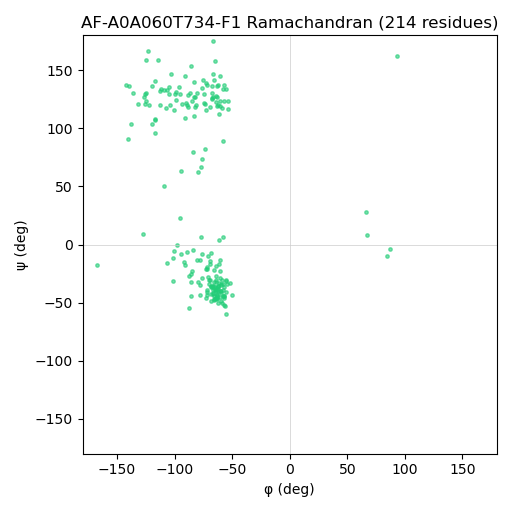8 ILE A C 1
ATOM 859 O O . ILE A 1 108 ? -4.341 -4.315 -9.933 1.00 91.88 108 ILE A O 1
ATOM 863 N N . ALA A 1 109 ? -5.893 -2.759 -10.351 1.00 90.62 109 ALA A N 1
ATOM 864 C CA . ALA A 1 109 ? -5.245 -2.300 -11.574 1.00 90.62 109 ALA A CA 1
ATOM 865 C C . ALA A 1 109 ? -3.829 -1.744 -11.289 1.00 90.62 109 ALA A C 1
ATOM 867 O O . ALA A 1 109 ? -3.658 -0.941 -10.364 1.00 90.62 109 ALA A O 1
ATOM 868 N N . PRO A 1 110 ? -2.813 -2.063 -12.118 1.00 88.69 110 PRO A N 1
ATOM 869 C CA . PRO A 1 110 ? -1.436 -1.623 -11.892 1.00 88.69 110 PRO A CA 1
ATOM 870 C C . PRO A 1 110 ? -1.266 -0.107 -11.748 1.00 88.69 110 PRO A C 1
ATOM 872 O O . PRO A 1 110 ? -0.406 0.324 -10.987 1.00 88.69 110 PRO A O 1
ATOM 875 N N . VAL A 1 111 ? -2.103 0.697 -12.415 1.00 88.94 111 VAL A N 1
ATOM 876 C CA . VAL A 1 111 ? -2.094 2.170 -12.317 1.00 88.94 111 VAL A CA 1
ATOM 877 C C . VAL A 1 111 ? -2.342 2.673 -10.887 1.00 88.94 111 VAL A C 1
ATOM 879 O O . VAL A 1 111 ? -1.734 3.655 -10.469 1.00 88.94 111 VAL A O 1
ATOM 882 N N . LEU A 1 112 ? -3.165 1.960 -10.114 1.00 88.56 112 LEU A N 1
ATOM 883 C CA . LEU A 1 112 ? -3.488 2.294 -8.725 1.00 88.56 112 LEU A CA 1
ATOM 884 C C . LEU A 1 112 ? -2.388 1.848 -7.762 1.00 88.56 112 LEU A C 1
ATOM 886 O O . LEU A 1 112 ? -2.144 2.507 -6.765 1.00 88.56 112 LEU A O 1
ATOM 890 N N . SER A 1 113 ? -1.701 0.745 -8.060 1.00 90.88 113 SER A N 1
ATOM 891 C CA . SER A 1 113 ? -0.615 0.246 -7.203 1.00 90.88 113 SER A CA 1
ATOM 892 C C . SER A 1 113 ? 0.760 0.853 -7.525 1.00 90.88 113 SER A C 1
ATOM 894 O O . SER A 1 113 ? 1.631 0.918 -6.666 1.00 90.88 113 SER A O 1
ATOM 896 N N . GLY A 1 114 ? 0.993 1.285 -8.767 1.00 89.50 114 GLY A N 1
ATOM 897 C CA . GLY A 1 114 ? 2.341 1.460 -9.317 1.00 89.50 114 GLY A CA 1
ATOM 898 C C . GLY A 1 114 ? 3.188 2.557 -8.669 1.00 89.50 114 GLY A C 1
ATOM 899 O O . GLY A 1 114 ? 4.412 2.494 -8.749 1.00 89.50 114 GLY A O 1
ATOM 900 N N . HIS A 1 115 ? 2.561 3.539 -8.020 1.00 90.56 115 HIS A N 1
ATOM 901 C CA . HIS A 1 115 ? 3.247 4.668 -7.387 1.00 90.56 115 HIS A CA 1
ATOM 902 C C . HIS A 1 115 ? 3.612 4.420 -5.918 1.00 90.56 115 HIS A C 1
ATOM 904 O O . HIS A 1 115 ? 4.496 5.106 -5.408 1.00 90.56 115 HIS A O 1
ATOM 910 N N . PHE A 1 116 ? 3.001 3.434 -5.247 1.00 93.12 116 PHE A N 1
ATOM 911 C CA . PHE A 1 116 ? 3.252 3.166 -3.826 1.00 93.12 116 PHE A CA 1
ATOM 912 C C . PHE A 1 116 ? 4.726 2.937 -3.482 1.00 93.12 116 PHE A C 1
ATOM 914 O O . PHE A 1 116 ? 5.169 3.501 -2.488 1.00 93.12 116 PHE A O 1
ATOM 921 N N . PRO A 1 117 ? 5.533 2.204 -4.277 1.00 92.31 117 PRO A N 1
ATOM 922 C CA . PRO A 1 117 ? 6.952 2.065 -3.975 1.00 92.31 117 PRO A CA 1
ATOM 923 C C . PRO A 1 117 ? 7.668 3.414 -3.880 1.00 92.31 117 PRO A C 1
ATOM 925 O O . PRO A 1 117 ? 8.407 3.651 -2.929 1.00 92.31 117 PRO A O 1
ATOM 928 N N . VAL A 1 118 ? 7.417 4.314 -4.837 1.00 90.44 118 VAL A N 1
ATOM 929 C CA . VAL A 1 118 ? 8.016 5.657 -4.859 1.00 90.44 118 VAL A CA 1
ATOM 930 C C . VAL A 1 118 ? 7.528 6.477 -3.677 1.00 90.44 118 VAL A C 1
ATOM 932 O O . VAL A 1 118 ? 8.343 7.050 -2.961 1.00 90.44 118 VAL A O 1
ATOM 935 N N . LEU A 1 119 ? 6.219 6.474 -3.438 1.00 91.06 119 LEU A N 1
ATOM 936 C CA . LEU A 1 119 ? 5.602 7.213 -2.346 1.00 91.06 119 LEU A CA 1
ATOM 937 C C . LEU A 1 119 ? 6.144 6.766 -0.976 1.00 91.06 119 LEU A C 1
ATOM 939 O O . LEU A 1 119 ? 6.607 7.596 -0.199 1.00 91.06 119 LEU A O 1
ATOM 943 N N . CYS A 1 120 ? 6.188 5.456 -0.711 1.00 92.12 120 CYS A N 1
ATOM 944 C CA . CYS A 1 120 ? 6.737 4.896 0.525 1.00 92.12 120 CYS A CA 1
ATOM 945 C C . CYS A 1 120 ? 8.242 5.155 0.669 1.00 92.12 120 CYS A C 1
ATOM 947 O O . CYS A 1 120 ? 8.710 5.400 1.779 1.00 92.12 120 CYS A O 1
ATOM 949 N N . ALA A 1 121 ? 9.012 5.118 -0.423 1.00 89.94 121 ALA A N 1
ATOM 950 C CA . ALA A 1 121 ? 10.444 5.412 -0.384 1.00 89.94 121 ALA A CA 1
ATOM 951 C C . ALA A 1 121 ? 10.732 6.887 -0.062 1.00 89.94 121 ALA A C 1
ATOM 953 O O . ALA A 1 121 ? 11.686 7.174 0.656 1.00 89.94 121 ALA A O 1
ATOM 954 N N . VAL A 1 122 ? 9.908 7.815 -0.559 1.00 88.56 122 VAL A N 1
ATOM 955 C CA . VAL A 1 122 ? 10.012 9.245 -0.232 1.00 88.56 122 VAL A CA 1
ATOM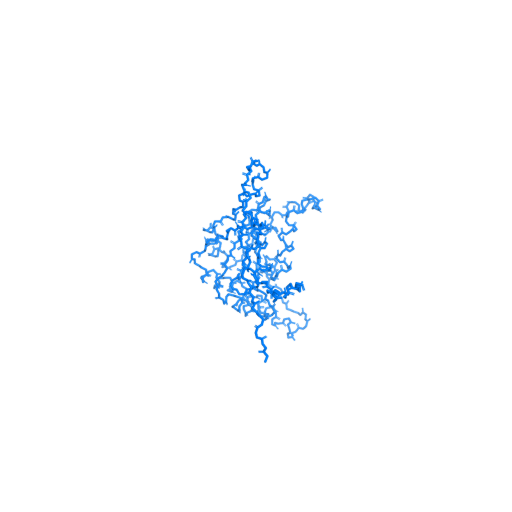 956 C C . VAL A 1 122 ? 9.549 9.507 1.204 1.00 88.56 122 VAL A C 1
ATOM 958 O O . VAL A 1 122 ? 10.262 10.162 1.957 1.00 88.56 122 VAL A O 1
ATOM 961 N N . ALA A 1 123 ? 8.418 8.938 1.629 1.00 89.06 123 ALA A N 1
ATOM 962 C CA . ALA A 1 123 ? 7.945 9.040 3.015 1.00 89.06 123 ALA A CA 1
ATOM 963 C C . ALA A 1 123 ? 8.939 8.463 4.033 1.00 89.06 123 ALA A C 1
ATOM 965 O O . ALA A 1 123 ? 9.149 9.039 5.104 1.00 89.06 123 ALA A O 1
ATOM 966 N N . SER A 1 124 ? 9.645 7.400 3.635 1.00 88.69 124 SER A N 1
ATOM 967 C CA . SER A 1 124 ? 10.725 6.776 4.402 1.00 88.69 124 SER A CA 1
ATOM 968 C C . SER A 1 124 ? 11.920 7.685 4.699 1.00 88.69 124 SER A C 1
ATOM 970 O O . SER A 1 124 ? 12.751 7.309 5.521 1.00 88.69 124 SER A O 1
ATOM 972 N N . ILE A 1 125 ? 12.040 8.848 4.048 1.00 83.75 125 ILE A N 1
ATOM 973 C CA . ILE A 1 125 ? 13.088 9.832 4.356 1.00 83.75 125 ILE A CA 1
ATOM 974 C C . ILE A 1 125 ? 12.878 10.422 5.757 1.00 83.75 125 ILE A C 1
ATOM 976 O O . ILE A 1 125 ? 13.854 10.678 6.457 1.00 83.75 125 ILE A O 1
ATOM 980 N N . ARG A 1 126 ? 11.617 10.621 6.169 1.00 82.06 126 ARG A N 1
ATOM 981 C CA . ARG A 1 126 ? 11.267 11.150 7.495 1.00 82.06 126 ARG A CA 1
ATOM 982 C C . ARG A 1 126 ? 11.148 10.036 8.531 1.00 82.06 126 ARG A C 1
ATOM 984 O O . ARG A 1 126 ? 11.798 10.101 9.566 1.00 82.06 126 ARG A O 1
ATOM 991 N N . ALA A 1 127 ? 10.311 9.038 8.251 1.00 85.00 127 ALA A N 1
ATOM 992 C CA . ALA A 1 127 ? 10.078 7.907 9.145 1.00 85.00 127 ALA A CA 1
ATOM 993 C C . ALA A 1 127 ? 9.905 6.624 8.319 1.00 85.00 127 ALA A C 1
ATOM 995 O O . ALA A 1 127 ? 9.228 6.680 7.291 1.00 85.00 127 ALA A O 1
ATOM 996 N N . PRO A 1 128 ? 10.506 5.485 8.714 1.00 88.75 128 PRO A N 1
ATOM 997 C CA . PRO A 1 128 ? 10.508 4.270 7.902 1.00 88.75 128 PRO A CA 1
ATOM 998 C C . PRO A 1 128 ? 9.100 3.781 7.543 1.00 88.75 128 PRO A C 1
ATOM 1000 O O . PRO A 1 128 ? 8.303 3.478 8.427 1.00 88.75 128 PRO A O 1
ATOM 1003 N N . VAL A 1 129 ? 8.831 3.631 6.241 1.00 91.94 129 VAL A N 1
ATOM 1004 C CA . VAL A 1 129 ? 7.569 3.080 5.727 1.00 91.94 129 VAL A CA 1
ATOM 1005 C C . VAL A 1 129 ? 7.822 1.735 5.057 1.00 91.94 129 VAL A C 1
ATOM 1007 O O . VAL A 1 129 ? 8.571 1.628 4.080 1.00 91.94 129 VAL A O 1
ATOM 1010 N N . LYS A 1 130 ? 7.184 0.686 5.571 1.00 92.94 130 LYS A N 1
ATOM 1011 C CA . LYS A 1 130 ? 7.197 -0.661 4.999 1.00 92.94 130 LYS A CA 1
ATOM 1012 C C . LYS A 1 130 ? 6.066 -0.796 3.988 1.00 92.94 130 LYS A C 1
ATOM 1014 O O . LYS A 1 130 ? 4.915 -0.509 4.294 1.00 92.94 130 LYS A O 1
ATOM 1019 N N . LEU A 1 131 ? 6.390 -1.254 2.785 1.00 94.88 131 LEU A N 1
ATOM 1020 C CA . LEU A 1 131 ? 5.403 -1.569 1.756 1.00 94.88 131 LEU A CA 1
ATOM 1021 C C . LEU A 1 131 ? 5.265 -3.081 1.660 1.00 94.88 131 LEU A C 1
ATOM 1023 O O . LEU A 1 131 ? 6.266 -3.775 1.517 1.00 94.88 131 LEU A O 1
ATOM 1027 N N . ILE A 1 132 ? 4.038 -3.584 1.708 1.00 94.62 132 ILE A N 1
ATOM 1028 C CA . ILE A 1 132 ? 3.754 -5.016 1.678 1.00 94.62 132 ILE A CA 1
ATOM 1029 C C . ILE A 1 132 ? 2.787 -5.300 0.540 1.00 94.62 132 ILE A C 1
ATOM 1031 O O . ILE A 1 132 ? 1.692 -4.740 0.465 1.00 94.62 132 ILE A O 1
ATOM 1035 N N . GLN A 1 133 ? 3.202 -6.198 -0.350 1.00 94.00 133 GLN A N 1
ATOM 1036 C CA . GLN A 1 133 ? 2.322 -6.759 -1.361 1.00 94.00 133 GLN A CA 1
ATOM 1037 C C . GLN A 1 133 ? 1.557 -7.942 -0.764 1.00 94.00 133 GLN A C 1
ATOM 1039 O O . GLN A 1 133 ? 2.164 -8.910 -0.309 1.00 94.00 133 GLN A O 1
ATOM 1044 N N . LEU A 1 134 ? 0.230 -7.874 -0.815 1.00 94.00 134 LEU A N 1
ATOM 1045 C CA . LEU A 1 134 ? -0.641 -8.963 -0.388 1.00 94.00 134 LEU A CA 1
ATOM 1046 C C . LEU A 1 134 ? -0.878 -9.985 -1.521 1.00 94.00 134 LEU A C 1
ATOM 1048 O O . LEU A 1 134 ? -0.782 -9.626 -2.707 1.00 94.00 134 LEU A O 1
ATOM 1052 N N . PRO A 1 135 ? -1.167 -11.256 -1.175 1.00 93.44 135 PRO A N 1
ATOM 1053 C CA . PRO A 1 135 ? -1.504 -12.292 -2.143 1.00 93.44 135 PRO A CA 1
ATOM 1054 C C . PRO A 1 135 ? -2.839 -12.017 -2.854 1.00 93.44 135 PRO A C 1
ATOM 1056 O O . PRO A 1 135 ? -3.536 -11.033 -2.611 1.00 93.44 135 PRO A O 1
ATOM 1059 N N . LYS A 1 136 ? -3.163 -12.875 -3.823 1.00 93.06 136 LYS A N 1
ATOM 1060 C CA . LYS A 1 136 ? -4.399 -12.774 -4.603 1.00 93.06 136 LYS A CA 1
ATOM 1061 C C . LYS A 1 136 ? -5.605 -13.157 -3.741 1.00 93.06 136 LYS A C 1
ATOM 1063 O O . LYS A 1 136 ? -5.564 -14.166 -3.047 1.00 93.06 136 LYS A O 1
ATOM 1068 N N . GLY A 1 137 ? -6.695 -12.406 -3.848 1.00 92.12 137 GLY A N 1
ATOM 1069 C CA . GLY A 1 137 ? -7.913 -12.609 -3.063 1.00 92.12 137 GLY A CA 1
ATOM 1070 C C . GLY A 1 137 ? -7.906 -11.896 -1.709 1.00 92.12 137 GLY A C 1
ATOM 1071 O O . GLY A 1 137 ? -8.929 -11.906 -1.021 1.00 92.12 137 GLY A O 1
ATOM 1072 N N . SER A 1 138 ? -6.806 -11.233 -1.335 1.00 93.44 138 SER A N 1
ATOM 1073 C CA . SER A 1 138 ? -6.742 -10.429 -0.113 1.00 93.44 138 SER A CA 1
ATOM 1074 C C . SER A 1 138 ? -7.700 -9.243 -0.162 1.00 93.44 138 SER A C 1
ATOM 1076 O O . SER A 1 138 ? -8.235 -8.876 0.880 1.00 93.44 138 SER A O 1
ATOM 1078 N N . LEU A 1 139 ? -7.984 -8.680 -1.345 1.00 94.12 139 LEU A N 1
ATOM 1079 C CA . LEU A 1 139 ? -8.960 -7.593 -1.478 1.00 94.12 139 LEU A CA 1
ATOM 1080 C C . LEU A 1 139 ? -10.335 -8.006 -0.949 1.00 94.12 139 LEU A C 1
ATOM 1082 O O . LEU A 1 139 ? -10.885 -7.316 -0.097 1.00 94.12 139 LEU A O 1
ATOM 1086 N N . SER A 1 140 ? -10.871 -9.142 -1.406 1.00 94.19 140 SER A N 1
ATOM 1087 C CA . SER A 1 140 ? -12.189 -9.616 -0.968 1.00 94.19 140 SER A CA 1
ATOM 1088 C C . SER A 1 140 ? -12.207 -9.956 0.521 1.00 94.19 140 SER A C 1
ATOM 1090 O O . SER A 1 140 ? -13.178 -9.646 1.202 1.00 94.19 140 SER A O 1
ATOM 1092 N N . ARG A 1 141 ? -11.127 -10.547 1.052 1.00 94.31 141 ARG A N 1
ATOM 1093 C CA . ARG A 1 141 ? -11.026 -10.852 2.490 1.00 94.31 141 ARG A CA 1
ATOM 1094 C C . ARG A 1 141 ? -11.038 -9.579 3.339 1.00 94.31 141 ARG A C 1
ATOM 1096 O O . ARG A 1 141 ? -11.779 -9.511 4.314 1.00 94.31 141 ARG A O 1
ATOM 1103 N N . ILE A 1 142 ? -10.281 -8.559 2.934 1.00 94.12 142 ILE A N 1
ATOM 1104 C CA . ILE A 1 142 ? -10.225 -7.272 3.638 1.00 94.12 142 ILE A CA 1
ATOM 1105 C C . ILE A 1 142 ? -11.555 -6.523 3.520 1.00 94.12 142 ILE A C 1
ATOM 1107 O O . ILE A 1 142 ? -12.028 -5.980 4.512 1.00 94.12 142 ILE A O 1
ATOM 1111 N N . ALA A 1 143 ? -12.176 -6.508 2.338 1.00 93.62 143 ALA A N 1
ATOM 1112 C CA . ALA A 1 143 ? -13.488 -5.893 2.137 1.00 93.62 143 ALA A CA 1
ATOM 1113 C C . ALA A 1 143 ? -14.547 -6.507 3.068 1.00 93.62 143 ALA A C 1
ATOM 1115 O O . ALA A 1 143 ? -15.270 -5.773 3.744 1.00 93.62 143 ALA A O 1
ATOM 1116 N N . ASN A 1 144 ? -14.550 -7.840 3.193 1.00 93.44 144 ASN A N 1
ATOM 1117 C CA . ASN A 1 144 ? -15.417 -8.559 4.124 1.00 93.44 144 ASN A CA 1
ATOM 1118 C C . ASN A 1 144 ? -15.113 -8.202 5.588 1.00 93.44 144 ASN A C 1
ATOM 1120 O O . ASN A 1 144 ? -16.033 -7.887 6.334 1.00 93.44 144 ASN A O 1
ATOM 1124 N N . ALA A 1 145 ? -13.837 -8.196 5.993 1.00 92.56 145 ALA A N 1
ATOM 1125 C CA . ALA A 1 145 ? -13.435 -7.864 7.365 1.00 92.56 145 ALA A CA 1
ATOM 1126 C C . ALA A 1 145 ? -13.802 -6.420 7.761 1.00 92.56 145 ALA A C 1
ATOM 1128 O O . ALA A 1 145 ? -14.189 -6.158 8.895 1.00 92.56 145 ALA A O 1
ATOM 1129 N N . VAL A 1 146 ? -13.720 -5.479 6.815 1.00 92.06 146 VAL A N 1
ATOM 1130 C CA . VAL A 1 146 ? -14.096 -4.067 7.003 1.00 92.06 146 VAL A CA 1
ATOM 1131 C C . VAL A 1 146 ? -15.613 -3.848 6.886 1.00 92.06 146 VAL A C 1
ATOM 1133 O O . VAL A 1 146 ? -16.109 -2.784 7.263 1.00 92.06 146 VAL A O 1
ATOM 1136 N N . GLY A 1 147 ? -16.377 -4.822 6.385 1.00 90.44 147 GLY A N 1
ATOM 1137 C CA . GLY A 1 147 ? -17.818 -4.685 6.152 1.00 90.44 147 GLY A CA 1
ATOM 1138 C C . GLY A 1 147 ? -18.164 -3.666 5.057 1.00 90.44 147 GLY A C 1
ATOM 1139 O O . GLY A 1 147 ? -19.226 -3.029 5.106 1.00 90.44 147 GLY A O 1
ATOM 1140 N N . ASP A 1 148 ? -17.261 -3.465 4.092 1.00 88.12 148 ASP A N 1
ATOM 1141 C CA . ASP A 1 148 ? -17.432 -2.551 2.959 1.00 88.12 148 ASP A CA 1
ATOM 1142 C C . ASP A 1 148 ? -16.923 -3.173 1.652 1.00 88.12 148 ASP A C 1
ATOM 1144 O O . ASP A 1 148 ? -15.723 -3.191 1.374 1.00 88.12 148 ASP A O 1
ATOM 1148 N N . ASP A 1 149 ? -17.862 -3.615 0.815 1.00 86.69 149 ASP A N 1
ATOM 1149 C CA . ASP A 1 149 ? -17.590 -4.213 -0.497 1.00 86.69 149 ASP A CA 1
ATOM 1150 C C . ASP A 1 149 ? -16.936 -3.237 -1.489 1.00 86.69 149 ASP A C 1
ATOM 1152 O O . ASP A 1 149 ? -16.339 -3.660 -2.477 1.00 86.69 149 ASP A O 1
ATOM 1156 N N . SER A 1 150 ? -17.028 -1.924 -1.240 1.00 85.12 150 SER A N 1
ATOM 1157 C CA . SER A 1 150 ? -16.373 -0.904 -2.071 1.00 85.12 150 SER A CA 1
ATOM 1158 C C . SER A 1 150 ? -14.908 -0.671 -1.680 1.00 85.12 150 SER A C 1
ATOM 1160 O O . SER A 1 150 ? -14.199 0.096 -2.340 1.00 85.12 150 SER A O 1
ATOM 1162 N N . CYS A 1 151 ? -14.429 -1.317 -0.612 1.00 85.62 151 CYS A N 1
ATOM 1163 C CA . CYS A 1 151 ? -13.059 -1.186 -0.145 1.00 85.62 151 CYS A CA 1
ATOM 1164 C C . CYS A 1 151 ? -12.072 -1.799 -1.150 1.00 85.62 151 CYS A C 1
ATOM 1166 O O . CYS A 1 151 ? -12.128 -2.977 -1.488 1.00 85.62 151 CYS A O 1
ATOM 1168 N N . MET A 1 152 ? -11.084 -1.011 -1.577 1.00 84.38 152 MET A N 1
ATOM 1169 C CA . MET A 1 152 ? -10.033 -1.463 -2.503 1.00 84.38 152 MET A CA 1
ATOM 1170 C C . MET A 1 152 ? -8.950 -2.328 -1.829 1.00 84.38 152 MET A C 1
ATOM 1172 O O . MET A 1 152 ? -7.928 -2.623 -2.446 1.00 84.38 152 MET A O 1
ATOM 1176 N N . GLY A 1 153 ? -9.127 -2.679 -0.550 1.00 89.12 153 GLY A N 1
ATOM 1177 C CA . GLY A 1 153 ? -8.204 -3.502 0.238 1.00 89.12 153 GLY A CA 1
ATOM 1178 C C . GLY A 1 153 ? -6.843 -2.860 0.536 1.00 89.12 153 GLY A C 1
ATOM 1179 O O . GLY A 1 153 ? -5.950 -3.539 1.032 1.00 89.12 153 GLY A O 1
ATOM 1180 N N . ILE A 1 154 ? -6.661 -1.573 0.225 1.00 95.06 154 ILE A N 1
ATOM 1181 C CA . ILE A 1 154 ? -5.450 -0.815 0.566 1.00 95.06 154 ILE A CA 1
ATOM 1182 C C . ILE A 1 154 ? -5.584 -0.329 2.002 1.00 95.06 154 ILE A C 1
ATOM 1184 O O . ILE A 1 154 ? -6.583 0.307 2.341 1.00 95.06 154 ILE A O 1
ATOM 1188 N N . VAL A 1 155 ? -4.585 -0.627 2.829 1.00 94.75 155 VAL A N 1
ATOM 1189 C CA . VAL A 1 155 ? -4.611 -0.306 4.258 1.00 94.75 155 VAL A CA 1
ATOM 1190 C C . VAL A 1 155 ? -3.266 0.270 4.676 1.00 94.75 155 VAL A C 1
ATOM 1192 O O . VAL A 1 155 ? -2.226 -0.314 4.386 1.00 94.75 155 VAL A O 1
ATOM 1195 N N . GLY A 1 156 ? -3.275 1.406 5.366 1.00 93.62 156 GLY A N 1
ATOM 1196 C CA . GLY A 1 156 ? -2.082 1.982 5.987 1.00 93.62 156 GLY A CA 1
ATOM 1197 C C . GLY A 1 156 ? -2.191 1.953 7.506 1.00 93.62 156 GLY A C 1
ATOM 1198 O O . GLY A 1 156 ? -3.215 2.377 8.037 1.00 93.62 156 GLY A O 1
ATOM 1199 N N . LEU A 1 157 ? -1.149 1.491 8.195 1.00 91.25 157 LEU A N 1
ATOM 1200 C CA . LEU A 1 157 ? -1.068 1.449 9.655 1.00 91.25 157 LEU A CA 1
ATOM 1201 C C . LEU A 1 157 ? -0.110 2.520 10.179 1.00 91.25 157 LEU A C 1
ATOM 1203 O O . LEU A 1 157 ? 1.029 2.649 9.713 1.00 91.25 157 LEU A O 1
ATOM 1207 N N . ARG A 1 158 ? -0.560 3.252 11.194 1.00 87.81 158 ARG A N 1
ATOM 1208 C CA . ARG A 1 158 ? 0.264 4.153 11.999 1.00 87.81 158 ARG A CA 1
ATOM 1209 C C . ARG A 1 158 ? 0.754 3.371 13.210 1.00 87.81 158 ARG A C 1
ATOM 1211 O O . ARG A 1 158 ? -0.061 2.833 13.956 1.00 87.81 158 ARG A O 1
ATOM 1218 N N . THR A 1 159 ? 2.070 3.276 13.364 1.00 73.38 159 THR A N 1
ATOM 1219 C CA . THR A 1 159 ? 2.692 2.558 14.484 1.00 73.38 159 THR A CA 1
ATOM 1220 C C . THR A 1 159 ? 3.522 3.558 15.261 1.00 73.38 159 THR A C 1
ATOM 1222 O O . THR A 1 159 ? 4.593 3.951 14.805 1.00 73.38 159 THR A O 1
ATOM 1225 N N . GLY A 1 160 ? 3.012 3.988 16.412 1.00 65.56 160 GLY A N 1
ATOM 1226 C CA . GLY A 1 160 ? 3.734 4.823 17.364 1.00 65.56 160 GLY A CA 1
ATOM 1227 C C . GLY A 1 160 ? 3.790 4.160 18.740 1.00 65.56 160 GLY A C 1
ATOM 1228 O O . GLY A 1 160 ? 3.037 3.233 19.023 1.00 65.56 160 GLY A O 1
ATOM 1229 N N . GLU A 1 161 ? 4.641 4.674 19.628 1.00 52.00 161 GLU A N 1
ATOM 1230 C CA . GLU A 1 161 ? 4.838 4.205 21.020 1.00 52.00 161 GLU A CA 1
ATOM 1231 C C . GLU A 1 161 ? 3.587 4.217 21.940 1.00 52.00 161 GLU A C 1
ATOM 1233 O O . GLU A 1 161 ? 3.696 3.934 23.126 1.00 52.00 161 GLU A O 1
ATOM 1238 N N . GLY A 1 162 ? 2.389 4.507 21.422 1.00 51.81 162 GLY A N 1
ATOM 1239 C CA . GLY A 1 162 ? 1.122 4.462 22.168 1.00 51.81 162 GLY A CA 1
ATOM 1240 C C . GLY A 1 162 ? 0.027 3.628 21.500 1.00 51.81 162 GLY A C 1
ATOM 1241 O O . GLY A 1 162 ? -1.130 3.684 21.917 1.00 51.81 162 GLY A O 1
ATOM 1242 N N . THR A 1 163 ? 0.352 2.893 20.435 1.00 57.72 163 THR A N 1
ATOM 1243 C CA . THR A 1 163 ? -0.618 2.132 19.642 1.00 57.72 163 THR A CA 1
ATOM 1244 C C . THR A 1 163 ? -0.701 0.679 20.124 1.00 57.72 163 THR A C 1
ATOM 1246 O O . THR A 1 163 ? -0.381 -0.251 19.389 1.00 57.72 163 THR A O 1
ATOM 1249 N N . ASP A 1 164 ? -1.132 0.472 21.372 1.00 59.88 164 ASP A N 1
ATOM 1250 C CA . ASP A 1 164 ? -1.427 -0.868 21.902 1.00 59.88 164 ASP A CA 1
ATOM 1251 C C . ASP A 1 164 ? -2.743 -1.381 21.304 1.00 59.88 164 ASP A C 1
ATOM 1253 O O . ASP A 1 164 ? -3.824 -1.260 21.887 1.00 59.88 164 ASP A O 1
ATOM 1257 N N . ILE A 1 165 ? -2.657 -1.918 20.088 1.00 68.06 165 ILE A N 1
ATOM 1258 C CA . ILE A 1 165 ? -3.743 -2.679 19.479 1.00 68.06 165 ILE A CA 1
ATOM 1259 C C . ILE A 1 165 ? -3.436 -4.163 19.672 1.00 68.06 165 ILE A C 1
ATOM 1261 O O . ILE A 1 165 ? -2.372 -4.651 19.285 1.00 68.06 165 ILE A O 1
ATOM 1265 N N . GLU A 1 166 ? -4.370 -4.890 20.278 1.00 67.94 166 GLU A N 1
ATOM 1266 C CA . GLU A 1 166 ? -4.276 -6.342 20.422 1.00 67.94 166 GLU A CA 1
ATOM 1267 C C . GLU A 1 166 ? -4.091 -7.004 19.043 1.00 67.94 166 GLU A C 1
ATOM 1269 O O . GLU A 1 166 ? -4.741 -6.632 18.068 1.00 67.94 166 GLU A O 1
ATOM 1274 N N . GLY A 1 167 ? -3.149 -7.947 18.938 1.00 69.25 167 GLY A N 1
ATOM 1275 C CA . GLY A 1 167 ? -2.784 -8.604 17.672 1.00 69.25 167 GLY A CA 1
ATOM 1276 C C . GLY A 1 167 ? -1.755 -7.853 16.813 1.00 69.25 167 GLY A C 1
ATOM 1277 O O . GLY A 1 167 ? -1.189 -8.433 15.888 1.00 69.25 167 GLY A O 1
ATOM 1278 N N . PHE A 1 168 ? -1.421 -6.598 17.140 1.00 77.44 168 PHE A N 1
ATOM 1279 C CA . PHE A 1 168 ? -0.437 -5.830 16.370 1.00 77.44 168 PHE A CA 1
ATOM 1280 C C . PHE A 1 168 ? 0.997 -6.365 16.510 1.00 77.44 168 PHE A C 1
ATOM 1282 O O . PHE A 1 168 ? 1.783 -6.262 15.573 1.00 77.44 168 PHE A O 1
ATOM 1289 N N . LYS A 1 169 ? 1.349 -6.966 17.652 1.00 82.44 169 LYS A N 1
ATOM 1290 C CA . LYS A 1 169 ? 2.703 -7.485 17.907 1.00 82.44 169 LYS A CA 1
ATOM 1291 C C . LYS A 1 169 ? 3.097 -8.616 16.949 1.00 82.44 169 LYS A C 1
ATOM 1293 O O . LYS A 1 169 ? 4.176 -8.591 16.374 1.00 82.44 169 LYS A O 1
ATOM 1298 N N . GLU A 1 170 ? 2.203 -9.575 16.733 1.00 84.62 170 GLU A N 1
ATOM 1299 C CA . GLU A 1 170 ? 2.454 -10.689 15.808 1.00 84.62 170 GLU A CA 1
ATOM 1300 C C . GLU A 1 170 ? 2.538 -10.200 14.358 1.00 84.62 170 GLU A C 1
ATOM 1302 O O . GLU A 1 170 ? 3.394 -10.635 13.584 1.00 84.62 170 GLU A O 1
ATOM 1307 N N . LEU A 1 171 ? 1.679 -9.239 13.999 1.00 87.56 171 LEU A N 1
ATOM 1308 C CA . LEU A 1 171 ? 1.716 -8.595 12.693 1.00 87.56 171 LEU A CA 1
ATOM 1309 C C . LEU A 1 171 ? 3.031 -7.825 12.494 1.00 87.56 171 LEU A C 1
ATOM 1311 O O . LEU A 1 171 ? 3.643 -7.922 11.430 1.00 87.56 171 LEU A O 1
ATOM 1315 N N . SER A 1 172 ? 3.486 -7.080 13.503 1.00 86.19 172 SER A N 1
ATOM 1316 C CA . SER A 1 172 ? 4.692 -6.258 13.415 1.00 86.19 172 SER A CA 1
ATOM 1317 C C . SER A 1 172 ? 5.961 -7.101 13.302 1.00 86.19 172 SER A C 1
ATOM 1319 O O . SER A 1 172 ? 6.840 -6.752 12.514 1.00 86.19 172 SER A O 1
ATOM 1321 N N . ASP A 1 173 ? 6.030 -8.255 13.969 1.00 87.88 173 ASP A N 1
ATOM 1322 C CA . ASP A 1 173 ? 7.143 -9.202 13.838 1.00 87.88 173 ASP A CA 1
ATOM 1323 C C . ASP A 1 173 ? 7.298 -9.720 12.398 1.00 87.88 173 ASP A C 1
ATOM 1325 O O . ASP A 1 173 ? 8.416 -9.805 11.881 1.00 87.88 173 ASP A O 1
ATOM 1329 N N . LEU A 1 174 ? 6.187 -10.007 11.709 1.00 88.94 174 LEU A N 1
ATOM 1330 C CA . LEU A 1 174 ? 6.202 -10.395 10.293 1.00 88.94 174 LEU A CA 1
ATOM 1331 C C . LEU A 1 174 ? 6.541 -9.214 9.375 1.00 88.94 174 LEU A C 1
ATOM 1333 O O . LEU A 1 174 ? 7.316 -9.357 8.429 1.00 88.94 174 LEU A O 1
ATOM 1337 N N . VAL A 1 175 ? 5.997 -8.029 9.658 1.00 89.50 175 VAL A N 1
ATOM 1338 C CA . VAL A 1 17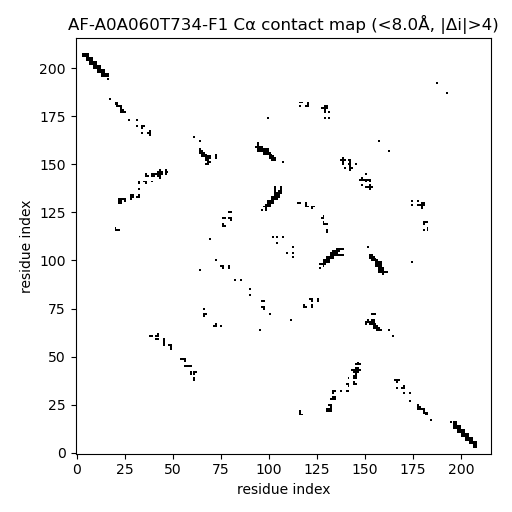5 ? 6.279 -6.802 8.895 1.00 89.50 175 VAL A CA 1
ATOM 1339 C C . VAL A 1 175 ? 7.760 -6.420 8.980 1.00 89.50 175 VAL A C 1
ATOM 1341 O O . VAL A 1 175 ? 8.351 -5.993 7.985 1.00 89.50 175 VAL A O 1
ATOM 1344 N N . ASN A 1 176 ? 8.385 -6.596 10.145 1.00 88.50 176 ASN A N 1
ATOM 1345 C CA . ASN A 1 176 ? 9.789 -6.263 10.376 1.00 88.50 176 ASN A CA 1
ATOM 1346 C C . ASN A 1 176 ? 10.747 -7.109 9.526 1.00 88.50 176 ASN A C 1
ATOM 1348 O O . ASN A 1 176 ? 11.816 -6.621 9.153 1.00 88.50 176 ASN A O 1
ATOM 1352 N N . GLN A 1 177 ? 10.346 -8.326 9.148 1.00 89.38 177 GLN A N 1
ATOM 1353 C CA . GLN A 1 177 ? 11.110 -9.197 8.247 1.00 89.38 177 GLN A CA 1
ATOM 1354 C C . GLN A 1 177 ? 11.105 -8.699 6.794 1.00 89.38 177 GLN A C 1
ATOM 1356 O O . GLN A 1 177 ? 11.990 -9.052 6.013 1.00 89.38 177 GLN A O 1
ATOM 1361 N N . VAL A 1 178 ? 10.133 -7.865 6.413 1.00 90.44 178 VAL A N 1
ATOM 1362 C CA . VAL A 1 178 ? 10.029 -7.337 5.050 1.00 90.44 178 VAL A CA 1
ATOM 1363 C C . VAL A 1 178 ? 11.089 -6.259 4.825 1.00 90.44 178 VAL A C 1
ATOM 1365 O O . VAL A 1 178 ? 11.229 -5.297 5.593 1.00 90.44 178 VAL A O 1
ATOM 1368 N N . ALA A 1 179 ? 11.839 -6.398 3.732 1.00 89.62 179 ALA A N 1
ATOM 1369 C CA . ALA A 1 179 ? 12.844 -5.423 3.333 1.00 89.62 179 ALA A CA 1
ATOM 1370 C C . ALA A 1 179 ? 12.215 -4.043 3.072 1.00 89.62 179 ALA A C 1
ATOM 1372 O O . ALA A 1 179 ? 11.095 -3.922 2.575 1.00 89.62 179 ALA A O 1
ATOM 1373 N N . GLN A 1 180 ? 12.950 -2.978 3.395 1.00 87.19 180 GLN A N 1
ATOM 1374 C CA . GLN A 1 180 ? 12.519 -1.625 3.050 1.00 87.19 180 GLN A CA 1
ATOM 1375 C C . GLN A 1 180 ? 12.539 -1.431 1.528 1.00 87.19 180 GLN A C 1
ATOM 1377 O O . GLN A 1 180 ? 13.408 -1.970 0.838 1.00 87.19 180 GLN A O 1
ATOM 1382 N N . VAL A 1 181 ? 11.608 -0.628 1.005 1.00 89.12 181 VAL A N 1
ATOM 1383 C CA . VAL A 1 181 ? 11.575 -0.296 -0.422 1.00 89.12 181 VAL A CA 1
ATOM 1384 C C . VAL A 1 181 ? 12.865 0.418 -0.811 1.00 89.12 181 VAL A C 1
ATOM 1386 O O . VAL A 1 181 ? 13.172 1.500 -0.309 1.00 89.12 181 VAL A O 1
ATOM 1389 N N . ASN A 1 182 ? 13.617 -0.183 -1.728 1.00 82.25 182 ASN A N 1
ATOM 1390 C CA . ASN A 1 182 ? 14.841 0.399 -2.253 1.00 82.25 182 ASN A CA 1
ATOM 1391 C C . ASN A 1 182 ? 14.596 0.948 -3.659 1.00 82.25 182 ASN A C 1
ATOM 1393 O O . ASN A 1 182 ? 14.262 0.200 -4.578 1.00 82.25 182 ASN A O 1
ATOM 1397 N N . ILE A 1 183 ? 14.803 2.254 -3.836 1.00 83.50 183 ILE A N 1
ATOM 1398 C CA . ILE A 1 183 ? 14.729 2.916 -5.141 1.00 83.50 183 ILE A CA 1
ATOM 1399 C C . ILE A 1 183 ? 16.100 3.492 -5.471 1.00 83.50 183 ILE A C 1
ATOM 1401 O O . ILE A 1 183 ? 16.418 4.615 -5.065 1.00 83.50 183 ILE A O 1
ATOM 1405 N N . PRO A 1 184 ? 16.921 2.753 -6.240 1.00 75.62 184 PRO A N 1
ATOM 1406 C CA . PRO A 1 184 ? 18.302 3.141 -6.492 1.00 75.62 184 PRO A CA 1
ATOM 1407 C C . PRO A 1 184 ? 18.427 4.525 -7.123 1.00 75.62 184 PRO A C 1
ATOM 1409 O O . PRO A 1 184 ? 19.342 5.269 -6.796 1.00 75.62 184 PRO A O 1
ATOM 1412 N N . TRP A 1 185 ? 17.500 4.900 -8.008 1.00 75.69 185 TRP A N 1
ATOM 1413 C CA . TRP A 1 185 ? 17.561 6.186 -8.699 1.00 75.69 185 TRP A CA 1
ATOM 1414 C C . TRP A 1 185 ? 17.146 7.371 -7.838 1.00 75.69 185 TRP A C 1
ATOM 1416 O O . TRP A 1 185 ? 17.672 8.457 -8.041 1.00 75.69 185 TRP A O 1
ATOM 1426 N N . LEU A 1 186 ? 16.270 7.162 -6.854 1.00 75.75 186 LEU A N 1
ATOM 1427 C CA . LEU A 1 186 ? 15.875 8.208 -5.917 1.00 75.75 186 LEU A CA 1
ATOM 1428 C C . LEU A 1 186 ? 17.072 8.604 -5.042 1.00 75.75 186 LEU A C 1
ATOM 1430 O O . LEU A 1 186 ? 17.348 9.786 -4.875 1.00 75.75 186 LEU A O 1
ATOM 1434 N N . ARG A 1 187 ? 17.860 7.616 -4.588 1.00 66.44 187 ARG A N 1
ATOM 1435 C CA . ARG A 1 187 ? 19.163 7.870 -3.948 1.00 66.44 187 ARG A CA 1
ATOM 1436 C C . ARG A 1 187 ? 2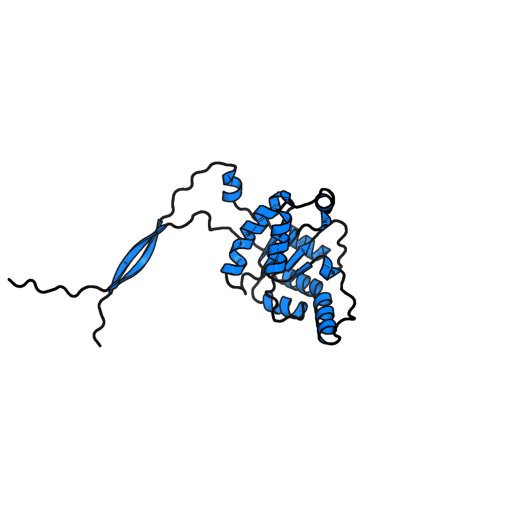0.201 8.404 -4.937 1.00 66.44 187 ARG A C 1
ATOM 1438 O O . ARG A 1 187 ? 20.983 9.270 -4.578 1.00 66.44 187 ARG A O 1
ATOM 1445 N N . SER A 1 188 ? 20.191 7.937 -6.186 1.00 57.91 188 SER A N 1
ATOM 1446 C CA . SER A 1 188 ? 21.130 8.365 -7.235 1.00 57.91 188 SER A CA 1
ATOM 1447 C C . SER A 1 188 ? 20.926 9.809 -7.709 1.00 57.91 188 SER A C 1
ATOM 1449 O O . SER A 1 188 ? 21.856 10.387 -8.257 1.00 57.91 188 SER A O 1
ATOM 1451 N N . ILE A 1 189 ? 19.788 10.459 -7.444 1.00 57.44 189 ILE A N 1
ATOM 1452 C CA . ILE A 1 189 ? 19.706 11.927 -7.574 1.00 57.44 189 ILE A CA 1
ATOM 1453 C C . ILE A 1 189 ? 20.749 12.600 -6.657 1.00 57.44 189 ILE A C 1
ATOM 1455 O O . ILE A 1 189 ? 21.319 13.620 -7.029 1.00 57.44 189 ILE A O 1
ATOM 1459 N N . MET A 1 190 ? 21.080 11.979 -5.518 1.00 52.81 190 MET A N 1
ATOM 1460 C CA . MET A 1 190 ? 22.183 12.385 -4.634 1.00 52.81 190 MET A CA 1
ATOM 1461 C C . MET A 1 190 ? 23.533 11.730 -4.988 1.00 52.81 190 MET A C 1
ATOM 1463 O O . MET A 1 190 ? 24.553 12.052 -4.387 1.00 52.81 190 MET A O 1
ATOM 1467 N N . SER A 1 191 ? 23.575 10.794 -5.940 1.00 56.72 191 SER A N 1
ATOM 1468 C CA . SER A 1 191 ? 24.783 10.061 -6.351 1.00 56.72 191 SER A CA 1
ATOM 1469 C C . SER A 1 191 ? 24.779 9.889 -7.871 1.00 56.72 191 SER A C 1
ATOM 1471 O O . SER A 1 191 ? 24.202 8.945 -8.412 1.00 56.72 191 SER A O 1
ATOM 1473 N N . THR A 1 192 ? 25.380 10.855 -8.555 1.00 55.25 192 THR A N 1
ATOM 1474 C CA . THR A 1 192 ? 25.362 11.102 -10.002 1.00 55.25 192 THR A CA 1
ATOM 1475 C C . THR A 1 192 ? 25.884 9.925 -10.843 1.00 55.25 192 THR A C 1
ATOM 1477 O O . THR A 1 192 ? 27.056 9.852 -11.198 1.00 55.25 192 THR A O 1
ATOM 1480 N N . GLY A 1 193 ? 25.000 8.996 -11.219 1.00 66.75 193 GLY A N 1
ATOM 1481 C CA . GLY A 1 193 ? 25.313 7.897 -12.137 1.00 66.75 193 GLY A CA 1
ATOM 1482 C C . GLY A 1 193 ? 24.482 7.970 -13.416 1.00 66.75 193 GLY A C 1
ATOM 1483 O O . GLY A 1 193 ? 23.288 7.668 -13.399 1.00 66.75 193 GLY A O 1
ATOM 1484 N N . PHE A 1 194 ? 25.096 8.336 -14.545 1.00 71.69 194 PHE A N 1
ATOM 1485 C CA . PHE A 1 194 ? 24.444 8.265 -15.857 1.00 71.69 194 PHE A CA 1
ATOM 1486 C C . PHE A 1 194 ? 24.049 6.815 -16.178 1.00 71.69 194 PHE A C 1
ATOM 1488 O O . PHE A 1 194 ? 24.901 5.926 -16.207 1.00 71.69 194 PHE A O 1
ATOM 1495 N N . LYS A 1 195 ? 22.763 6.564 -16.460 1.00 74.50 195 LYS A N 1
ATOM 1496 C CA . LYS A 1 195 ? 22.310 5.281 -17.017 1.00 74.50 195 LYS A CA 1
ATOM 1497 C C . LYS A 1 195 ? 22.134 5.396 -18.525 1.00 74.50 195 LYS A C 1
ATOM 1499 O O . LYS A 1 195 ? 21.453 6.293 -19.016 1.00 74.50 195 LYS A O 1
ATOM 1504 N N . LYS A 1 196 ? 22.706 4.436 -19.255 1.00 80.50 196 LYS A N 1
ATOM 1505 C CA . LYS A 1 196 ? 22.562 4.340 -20.711 1.00 80.50 196 LYS A CA 1
ATOM 1506 C C . LYS A 1 196 ? 21.072 4.238 -21.101 1.00 80.50 196 LYS A C 1
ATOM 1508 O O . LYS A 1 196 ? 20.359 3.428 -20.501 1.00 80.50 196 LYS A O 1
ATOM 1513 N N . PRO A 1 197 ? 20.605 4.999 -22.111 1.00 81.12 197 PRO A N 1
ATOM 1514 C CA . PRO A 1 197 ? 19.242 4.893 -22.626 1.00 81.12 197 PRO A CA 1
ATOM 1515 C C . PRO A 1 197 ? 18.916 3.473 -23.099 1.00 81.12 197 PRO A C 1
ATOM 1517 O O . PRO A 1 197 ? 19.725 2.844 -23.786 1.00 81.12 197 PRO A O 1
ATOM 1520 N N . ASN A 1 198 ? 17.721 2.982 -22.764 1.00 82.19 198 ASN A N 1
ATOM 1521 C CA . ASN A 1 198 ? 17.232 1.689 -23.233 1.00 82.19 198 ASN A CA 1
ATOM 1522 C C . ASN A 1 198 ? 16.259 1.902 -24.402 1.00 82.19 198 ASN A C 1
ATOM 1524 O O . ASN A 1 198 ? 15.206 2.502 -24.219 1.00 82.19 198 ASN A O 1
ATOM 1528 N N . ILE A 1 199 ? 16.598 1.432 -25.605 1.00 86.50 199 ILE A N 1
ATOM 1529 C CA . ILE A 1 199 ? 15.745 1.562 -26.797 1.00 86.50 199 ILE A CA 1
ATOM 1530 C C . ILE A 1 199 ? 15.170 0.183 -27.123 1.00 86.50 199 ILE A C 1
ATOM 1532 O O . ILE A 1 199 ? 15.912 -0.746 -27.435 1.00 86.50 199 ILE A O 1
ATOM 1536 N N . LYS A 1 200 ? 13.842 0.048 -27.061 1.00 86.38 200 LYS A N 1
ATOM 1537 C CA . LYS A 1 200 ? 13.113 -1.179 -27.411 1.00 86.38 200 LYS A CA 1
ATOM 1538 C C . LYS A 1 200 ? 12.462 -1.046 -28.786 1.00 86.38 200 LYS A C 1
ATOM 1540 O O . LYS A 1 200 ? 12.014 0.029 -29.166 1.00 86.38 200 LYS A O 1
ATOM 1545 N N . GLY A 1 201 ? 12.365 -2.147 -29.528 1.00 86.88 201 GLY A N 1
ATOM 1546 C CA . GLY A 1 201 ? 11.609 -2.200 -30.781 1.00 86.88 201 GLY A CA 1
ATOM 1547 C C . GLY A 1 201 ? 10.165 -2.630 -30.537 1.00 86.88 201 GLY A C 1
ATOM 1548 O O . GLY A 1 201 ? 9.916 -3.798 -30.249 1.00 86.88 201 GLY A O 1
ATOM 1549 N N . LEU A 1 202 ? 9.204 -1.717 -30.679 1.00 89.88 202 LEU A N 1
ATOM 1550 C CA . LEU A 1 202 ? 7.784 -2.054 -30.644 1.00 89.88 202 LEU A CA 1
ATOM 1551 C C . LEU A 1 202 ? 7.342 -2.559 -32.019 1.00 89.88 202 LEU A C 1
ATOM 1553 O O . LEU A 1 202 ? 7.391 -1.835 -33.016 1.00 89.88 202 LEU A O 1
ATOM 1557 N N . LYS A 1 203 ? 6.890 -3.811 -32.076 1.00 90.69 203 LYS A N 1
ATOM 1558 C CA . LYS A 1 203 ? 6.331 -4.406 -33.290 1.00 90.69 203 LYS A CA 1
ATOM 1559 C C . LYS A 1 203 ? 4.987 -3.744 -33.608 1.00 90.69 203 LYS A C 1
ATOM 1561 O O . LYS A 1 203 ? 4.045 -3.839 -32.830 1.00 90.69 203 LYS A O 1
ATOM 1566 N N . THR A 1 204 ? 4.889 -3.097 -34.764 1.00 90.19 204 THR A N 1
ATOM 1567 C CA . THR A 1 204 ? 3.657 -2.482 -35.281 1.00 90.19 204 THR A CA 1
ATOM 1568 C C . THR A 1 204 ? 3.337 -3.021 -36.671 1.00 90.19 204 THR A C 1
ATOM 1570 O O . THR A 1 204 ? 4.213 -3.546 -37.354 1.00 90.19 204 THR A O 1
ATOM 1573 N N . THR A 1 205 ? 2.083 -2.919 -37.110 1.00 89.06 205 THR A N 1
ATOM 1574 C CA . THR A 1 205 ? 1.689 -3.287 -38.479 1.00 89.06 205 THR A CA 1
ATOM 1575 C C . THR A 1 205 ? 1.347 -2.043 -39.282 1.00 89.06 205 THR A C 1
ATOM 1577 O O . THR A 1 205 ? 0.579 -1.212 -38.802 1.00 89.06 205 THR A O 1
ATOM 1580 N N . ALA A 1 206 ? 1.860 -1.934 -40.506 1.00 85.19 206 ALA A N 1
ATOM 1581 C CA . ALA A 1 206 ? 1.542 -0.852 -41.434 1.00 85.19 206 ALA A CA 1
ATOM 1582 C C . ALA A 1 206 ? 0.852 -1.403 -42.698 1.00 85.19 206 ALA A C 1
ATOM 1584 O O . ALA A 1 206 ? 1.237 -2.475 -43.178 1.00 85.19 206 ALA A O 1
ATOM 1585 N N . PRO A 1 207 ? -0.162 -0.712 -43.251 1.00 84.94 207 PRO A N 1
ATOM 1586 C CA . PRO A 1 207 ? -0.794 -1.118 -44.504 1.00 84.94 207 PRO A CA 1
ATOM 1587 C C . PRO A 1 207 ? 0.187 -0.966 -45.674 1.00 84.94 207 PRO A C 1
ATOM 1589 O O . PRO A 1 207 ? 0.885 0.042 -45.784 1.00 84.94 207 PRO A O 1
ATOM 1592 N N . MET A 1 208 ? 0.249 -1.958 -46.566 1.00 78.00 208 MET A N 1
ATOM 1593 C CA . MET A 1 208 ? 1.078 -1.877 -47.770 1.00 78.00 208 MET A CA 1
ATOM 1594 C C . MET A 1 208 ? 0.274 -1.268 -48.923 1.00 78.00 208 MET A C 1
ATOM 1596 O O . MET A 1 208 ? -0.750 -1.820 -49.328 1.00 78.00 208 MET A O 1
ATOM 1600 N N . LYS A 1 209 ? 0.750 -0.156 -49.504 1.00 67.69 209 LYS A N 1
ATOM 1601 C CA . LYS A 1 209 ? 0.182 0.371 -50.757 1.00 67.69 209 LYS A CA 1
ATOM 1602 C C . LYS A 1 209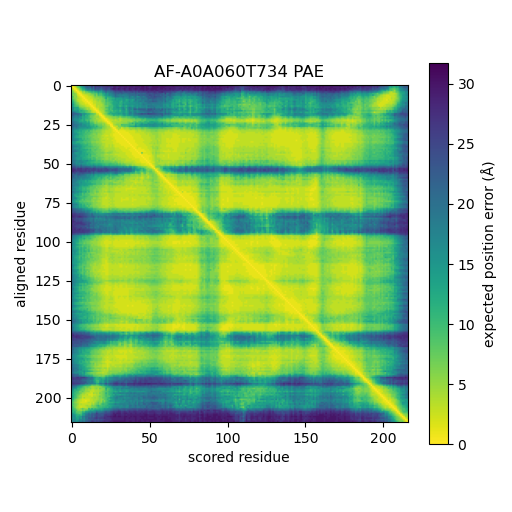 ? 0.390 -0.654 -51.878 1.00 67.69 209 LYS A C 1
ATOM 1604 O O . LYS A 1 209 ? 1.517 -1.076 -52.129 1.00 67.69 209 LYS A O 1
ATOM 1609 N N . LYS A 1 210 ? -0.686 -1.032 -52.581 1.00 61.81 210 LYS A N 1
ATOM 1610 C CA . LYS A 1 210 ? -0.586 -1.787 -53.842 1.00 61.81 210 LYS A CA 1
ATOM 1611 C C . LYS A 1 210 ? 0.162 -0.909 -54.851 1.00 61.81 210 LYS A C 1
ATOM 1613 O O . LYS A 1 210 ? -0.273 0.208 -55.117 1.00 61.81 210 LYS A O 1
ATOM 1618 N N . GLY A 1 211 ? 1.303 -1.386 -55.349 1.00 58.84 211 GLY A N 1
ATOM 1619 C CA . GLY A 1 211 ? 2.158 -0.630 -56.265 1.00 58.84 211 GLY A CA 1
ATOM 1620 C C . GLY A 1 211 ? 1.373 -0.124 -57.477 1.00 58.84 211 GLY A C 1
ATOM 1621 O O . GLY A 1 211 ? 0.742 -0.910 -58.182 1.00 58.84 211 GLY A O 1
ATOM 1622 N N . GLY A 1 212 ? 1.387 1.191 -57.698 1.00 52.53 212 GLY A N 1
ATOM 1623 C CA . GLY A 1 212 ? 0.813 1.794 -58.897 1.00 52.53 212 GLY A CA 1
ATOM 1624 C C . GLY A 1 212 ? 1.632 1.384 -60.118 1.00 52.53 212 GLY A C 1
ATOM 1625 O O . GLY A 1 212 ? 2.848 1.573 -60.131 1.00 52.53 212 GLY A O 1
ATOM 1626 N N . LYS A 1 213 ? 0.978 0.810 -61.136 1.00 49.34 213 LYS A N 1
ATOM 1627 C CA . LYS A 1 213 ? 1.581 0.580 -62.456 1.00 49.34 213 LYS A CA 1
ATOM 1628 C C . LYS A 1 213 ? 2.138 1.912 -62.968 1.00 49.34 213 LYS A C 1
ATOM 1630 O O . LYS A 1 213 ? 1.364 2.840 -63.198 1.00 49.34 213 LYS A O 1
ATOM 1635 N N . LYS A 1 214 ? 3.459 2.001 -63.157 1.00 52.41 214 LYS A N 1
ATOM 1636 C CA . LYS A 1 214 ? 4.061 3.066 -63.967 1.00 52.41 214 LYS A CA 1
ATOM 1637 C C . LYS A 1 214 ? 3.464 2.951 -65.373 1.00 52.41 214 LYS A C 1
ATOM 1639 O O . LYS A 1 214 ? 3.595 1.901 -65.998 1.00 52.41 214 LYS A O 1
ATOM 1644 N N . LYS A 1 215 ? 2.745 3.983 -65.820 1.00 50.44 215 LYS A N 1
ATOM 1645 C CA . LYS A 1 215 ? 2.395 4.145 -67.234 1.00 50.44 215 LYS A CA 1
ATOM 1646 C C . LYS A 1 215 ? 3.684 4.549 -67.953 1.00 50.44 215 LYS A C 1
ATOM 1648 O O . LYS A 1 215 ? 4.256 5.575 -67.590 1.00 50.44 215 LYS A O 1
ATOM 1653 N N . ASN A 1 216 ? 4.146 3.686 -68.858 1.00 53.28 216 ASN A N 1
ATOM 1654 C CA . ASN A 1 216 ? 5.095 4.060 -69.906 1.00 53.28 216 ASN A CA 1
ATOM 1655 C C . ASN A 1 216 ? 4.431 5.036 -70.875 1.00 53.28 216 ASN A C 1
ATOM 1657 O O . ASN A 1 216 ? 3.192 4.918 -71.042 1.00 53.28 216 ASN A O 1
#

InterPro domains:
  IPR013241 RNase P, subunit Pop3 [PF08228] (5-187)
  IPR013241 RNase P, subunit Pop3 [PTHR28272] (4-215)

Secondary structure (DSSP, 8-state):
-----EEEEEEEEEE-TT--PPPPP-S-HHHHHHHHHHHHHHHHHHHHHHHHSSS-PPPPTHHHHEEESHHHHHHHHHHHH-GGG--HHHHS-GGGSEEEEEE-TTTS-HHHHTTHHHHHHHHTTTS--EEEE--TTHHHHHHHHHT-TT----EEEE--TT---TTHHHHHHHHHHSPPP--HHHHHTTS--PPPPEEEEEEEEEEPPPPPPP--

Mean predicted aligned error: 9.98 Å

Sequence (216 aa):
MALEKRATVFRPVLDNPYTKVEWPSVSDGEKLTELLCALLEPVGVYNEIKKKHNQDAKRPKVLESVTIGFNSTTKAVEDQVDISRKSDKELERQHDDVSVVFVPRSDIAPVLSGHFPVLCAVASIRAPVKLIQLPKGSLSRIANAVGDDSCMGIVGLRTGEGTDIEGFKELSDLVNQVAQVNIPWLRSIMSTGFKKPNIKGLKTTAPMKKGGKKKN

Foldseek 3Di:
DDDFDKDKDWDKDWDDPQLPFDAWDADPQVVLLVLLLVLLLVLQVQVVVCVVPVDDGDDDPSVQFKFFAQVRQLVLLVVLLCPVPDDPVRVVPLQSHFAEKEAQCVADDCVSVSCVLVSQVSSVVRPHYQYHHHYHPSQVSNCNSNNHPPTNNIMTGRDDPPPPRPSVVVSVVSSVPTDGRDRPVVCCVVVPDDDDIDIDTDIDIDGDDDDDPPDD